Protein AF-A0A537CC00-F1 (afdb_monomer)

Radius of gyration: 24.57 Å; Cα contacts (8 Å, |Δi|>4): 698; chains: 1; bounding box: 59×44×68 Å

Secondary structure (DSSP, 8-state):
--HHHHHHHHHHHHHHSSSSSS---S---EEEEEETTEEEEEEEESS-HHHHHHHHHHHHHHHHHHTTEEEE-STT-EEEETTEEEEEEEEEETTTEEEEEE--TTS-TT--EEEEEEEEEETTEEEEEEEEE-HHHHHTTHHHHHHHIIIIIS--SHHHHHHHHS-GGGHHHHHHHHHHHT--TT-EEEEES-TTSHHHHHHGGGT-EEEEEES-HHHHHHHHHHTHHHHHTTSEEEEE--TTS-SS-TT-EEEEEEES-GGG-S-HHHHHHHHHHHEEEEEEEEEEEE-GGGBTSSSB-TTTGGGS----HHHHHHHHHHTT-EEEEEE----HHHHHHTT--HHHHGGGSSS-EEEEEEE--

Mean predicted aligned error: 14.84 Å

pLDDT: mean 79.82, std 20.85, range [25.77, 98.88]

Sequence (365 aa):
MLFGEMVSKLLEARTAVTCASLNCSNGQRTSTRMRAMQFRVSVDIALEPSVAFDEFVAEMSQALTRVGMRLEPGKDGRILEGKVEVGRVLSWLPGKEVLFEWRQANWKPDEVTKMGLRFEPVPDGTRVTIEHDQWGSLLGDRFGDWLTDRHARRPSGAQARAGYRDPVYHRPNFKVILRELSLTPSDFLLEVGCGGGALLQEALRSGCRAAAVDHSPEMVKLAQEVNHDAIKQRRLEVREAEADQLPFPNGKFTCAALTNVFGFLPDPHAVLVEIRRVLAKDGRLVFFTVSPEMRGTIAAPEPMASRIHFYKDEELMKLAREAGFVDVRVERPNLEPFAREAGVPEEHIQAFSGRDGQLTIALKT

Nearest PDB structures (foldseek):
  6uvq-assembly1_A  TM=7.609E-01  e=1.292E-15  Actinomadura melliaura
  4pne-assembly3_B  TM=7.398E-01  e=7.438E-15  Saccharopolyspora spinosa
  3bus-assembly2_B  TM=7.401E-01  e=2.549E-14  Lentzea aerocolonigenes
  2o57-assembly2_D  TM=6.487E-01  e=1.132E-13  Galdieria sulphuraria
  2o57-assembly2_C  TM=6.281E-01  e=1.514E-12  Galdieria sulphuraria

Structure (mmCIF, N/CA/C/O backbone):
data_AF-A0A537CC00-F1
#
_entry.id   AF-A0A537CC00-F1
#
loop_
_atom_site.group_PDB
_atom_site.id
_atom_site.type_symbol
_atom_site.label_atom_id
_atom_site.label_alt_id
_atom_site.label_comp_id
_atom_site.label_asym_id
_atom_site.label_entity_id
_atom_site.label_seq_id
_atom_site.pdbx_PDB_ins_code
_atom_site.Cartn_x
_atom_site.Cartn_y
_atom_site.Cartn_z
_atom_site.occupancy
_atom_site.B_iso_or_equiv
_atom_site.auth_seq_id
_atom_site.auth_comp_id
_atom_site.auth_asym_id
_atom_site.auth_atom_id
_atom_site.pdbx_PDB_model_num
ATOM 1 N N . MET A 1 1 ? 9.319 -15.511 -16.165 1.00 31.55 1 MET A N 1
ATOM 2 C CA . MET A 1 1 ? 10.224 -14.999 -15.108 1.00 31.55 1 MET A CA 1
ATOM 3 C C . MET A 1 1 ? 11.190 -13.914 -15.613 1.00 31.55 1 MET A C 1
ATOM 5 O O . MET A 1 1 ? 11.799 -13.259 -14.790 1.00 31.55 1 MET A O 1
ATOM 9 N N . LEU A 1 2 ? 11.288 -13.663 -16.930 1.00 37.59 2 LEU A N 1
ATOM 10 C CA . LEU A 1 2 ? 12.465 -13.008 -17.529 1.00 37.59 2 LEU A CA 1
ATOM 11 C C . LEU A 1 2 ? 12.188 -11.648 -18.193 1.00 37.59 2 LEU A C 1
ATOM 13 O O . LEU A 1 2 ? 13.098 -10.853 -18.381 1.00 37.59 2 LEU A O 1
ATOM 17 N N . PHE A 1 3 ? 10.927 -11.333 -18.499 1.00 37.09 3 PHE A N 1
ATOM 18 C CA . PHE A 1 3 ? 10.571 -10.071 -19.155 1.00 37.09 3 PHE A CA 1
ATOM 19 C C . PHE A 1 3 ? 10.596 -8.869 -18.192 1.00 37.09 3 PHE A C 1
ATOM 21 O O . PHE A 1 3 ? 11.077 -7.796 -18.543 1.00 37.09 3 PHE A O 1
ATOM 28 N N . GLY A 1 4 ? 10.168 -9.075 -16.942 1.00 33.59 4 GLY A N 1
ATOM 29 C CA . GLY A 1 4 ? 10.330 -8.083 -15.875 1.00 33.59 4 GLY A CA 1
ATOM 30 C C . GLY A 1 4 ? 11.801 -7.817 -15.556 1.00 33.59 4 GLY A C 1
ATOM 31 O O . GLY A 1 4 ? 12.164 -6.670 -15.364 1.00 33.59 4 GLY A O 1
ATOM 32 N N . GLU A 1 5 ? 12.662 -8.840 -15.601 1.00 36.00 5 GLU A N 1
ATOM 33 C CA . GLU A 1 5 ? 14.112 -8.661 -15.464 1.00 36.00 5 GLU A CA 1
ATOM 34 C C . GLU A 1 5 ? 14.743 -7.979 -16.676 1.00 36.00 5 GLU A C 1
ATOM 36 O O . GLU A 1 5 ? 15.699 -7.248 -16.492 1.00 36.00 5 GLU A O 1
ATOM 41 N N . MET A 1 6 ? 14.247 -8.175 -17.901 1.00 37.91 6 MET A N 1
ATOM 42 C CA . MET A 1 6 ? 14.782 -7.497 -19.088 1.00 37.91 6 MET A CA 1
ATOM 43 C C . MET A 1 6 ? 14.386 -6.017 -19.123 1.00 37.91 6 MET A C 1
ATOM 45 O O . MET A 1 6 ? 15.230 -5.172 -19.393 1.00 37.91 6 MET A O 1
ATOM 49 N N . VAL A 1 7 ? 13.134 -5.687 -18.784 1.00 38.91 7 VAL A N 1
ATOM 50 C CA . VAL A 1 7 ? 12.670 -4.297 -18.642 1.00 38.91 7 VAL A CA 1
ATOM 51 C C . VAL A 1 7 ? 13.292 -3.637 -17.407 1.00 38.91 7 VAL A C 1
ATOM 53 O O . VAL A 1 7 ? 13.732 -2.499 -17.507 1.00 38.91 7 VAL A O 1
ATOM 56 N N . SER A 1 8 ? 13.431 -4.352 -16.281 1.00 34.47 8 SER A N 1
ATOM 57 C CA . SER A 1 8 ? 14.187 -3.887 -15.104 1.00 34.47 8 SER A CA 1
ATOM 58 C C . SER A 1 8 ? 15.663 -3.704 -15.435 1.00 34.47 8 SER A C 1
ATOM 60 O O . SER A 1 8 ? 16.210 -2.690 -15.055 1.00 34.47 8 SER A O 1
ATOM 62 N N . LYS A 1 9 ? 16.297 -4.587 -16.220 1.00 37.03 9 LYS A N 1
ATOM 63 C CA . LYS A 1 9 ? 17.694 -4.440 -16.670 1.00 37.03 9 LYS A CA 1
ATOM 64 C C . LYS A 1 9 ? 17.883 -3.340 -17.710 1.00 37.03 9 LYS A C 1
ATOM 66 O O . LYS A 1 9 ? 18.920 -2.700 -17.696 1.00 37.03 9 LYS A O 1
ATOM 71 N N . LEU A 1 10 ? 16.905 -3.070 -18.575 1.00 37.56 10 LEU A N 1
ATOM 72 C CA . LEU A 1 10 ? 16.904 -1.913 -19.486 1.00 37.56 10 LEU A CA 1
ATOM 73 C C . LEU A 1 10 ? 16.660 -0.597 -18.727 1.00 37.56 10 LEU A C 1
ATOM 75 O O . LEU A 1 10 ? 17.200 0.443 -19.094 1.00 37.56 10 LEU A O 1
ATOM 79 N N . LEU A 1 11 ? 15.890 -0.644 -17.637 1.00 34.34 11 LEU A N 1
ATOM 80 C CA . LEU A 1 11 ? 15.717 0.465 -16.698 1.00 34.34 11 LEU A CA 1
ATOM 81 C C . LEU A 1 11 ? 16.902 0.605 -15.722 1.00 34.34 11 LEU A C 1
ATOM 83 O O . LEU A 1 11 ? 17.183 1.717 -15.300 1.00 34.34 11 LEU A O 1
ATOM 87 N N . GLU A 1 12 ? 17.630 -0.467 -15.401 1.00 32.06 12 GLU A N 1
ATOM 88 C CA . GLU A 1 12 ? 18.896 -0.492 -14.644 1.00 32.06 12 GLU A CA 1
ATOM 89 C C . GLU A 1 12 ? 20.097 -0.187 -15.546 1.00 32.06 12 GLU A C 1
ATOM 91 O O . GLU A 1 12 ? 21.121 0.272 -15.055 1.00 32.06 12 GLU A O 1
ATOM 96 N N . ALA A 1 13 ? 19.984 -0.343 -16.869 1.00 32.84 13 ALA A N 1
ATOM 97 C CA . ALA A 1 13 ? 20.937 0.187 -17.846 1.00 32.84 13 ALA A CA 1
ATOM 98 C C . ALA A 1 13 ? 20.962 1.726 -17.823 1.00 32.84 13 ALA A C 1
ATOM 100 O O . ALA A 1 13 ? 21.943 2.331 -18.247 1.00 32.84 13 ALA A O 1
ATOM 101 N N . ARG A 1 14 ? 19.948 2.360 -17.210 1.00 35.72 14 ARG A N 1
ATOM 102 C CA . ARG A 1 14 ? 19.983 3.762 -16.759 1.00 35.72 14 ARG A CA 1
ATOM 103 C C . ARG A 1 14 ? 21.078 4.026 -15.709 1.00 35.72 14 ARG A C 1
ATOM 105 O O . ARG A 1 14 ? 21.448 5.178 -15.522 1.00 35.72 14 ARG A O 1
ATOM 112 N N . THR A 1 15 ? 21.584 2.982 -15.052 1.00 28.14 15 THR A N 1
ATOM 113 C CA . THR A 1 15 ? 22.577 3.032 -13.966 1.00 28.14 15 THR A CA 1
ATOM 114 C C . THR A 1 15 ? 23.854 2.233 -14.276 1.00 28.14 15 THR A C 1
ATOM 116 O O . THR A 1 15 ? 24.912 2.581 -13.763 1.00 28.14 15 THR A O 1
ATOM 119 N N . ALA A 1 16 ? 23.802 1.195 -15.122 1.00 26.48 16 ALA A N 1
ATOM 120 C CA . ALA A 1 16 ? 24.942 0.307 -15.407 1.00 26.48 16 ALA A CA 1
ATOM 121 C C . ALA A 1 16 ? 25.715 0.620 -16.705 1.00 26.48 16 ALA A C 1
ATOM 123 O O . ALA A 1 16 ? 26.854 0.183 -16.845 1.00 26.48 16 ALA A O 1
ATOM 124 N N . VAL A 1 17 ? 25.156 1.407 -17.635 1.00 29.78 17 VAL A N 1
ATOM 125 C CA . VAL A 1 17 ? 25.943 1.948 -18.770 1.00 29.78 17 VAL A CA 1
ATOM 126 C C . VAL A 1 17 ? 26.785 3.160 -18.331 1.00 29.78 17 VAL A C 1
ATOM 128 O O . VAL A 1 17 ? 27.736 3.562 -18.997 1.00 29.78 17 VAL A O 1
ATOM 131 N N . THR A 1 18 ? 26.541 3.677 -17.128 1.00 33.16 18 THR A N 1
ATOM 132 C CA . THR A 1 18 ? 27.510 4.466 -16.366 1.00 33.16 18 THR A CA 1
ATOM 133 C C . THR A 1 18 ? 28.519 3.536 -15.679 1.00 33.16 18 THR A C 1
ATOM 135 O O . THR A 1 18 ? 28.229 2.956 -14.639 1.00 33.16 18 THR A O 1
ATOM 138 N N . CYS A 1 19 ? 29.726 3.448 -16.248 1.00 25.77 19 CYS A N 1
ATOM 139 C CA . CYS A 1 19 ? 30.953 2.907 -15.637 1.00 25.77 19 CYS A CA 1
ATOM 140 C C . CYS A 1 19 ? 31.009 1.391 -15.339 1.00 25.77 19 CYS A C 1
ATOM 142 O O . CYS A 1 19 ? 30.913 0.993 -14.183 1.00 25.77 19 CYS A O 1
ATOM 144 N N . ALA A 1 20 ? 31.345 0.548 -16.326 1.00 27.67 20 ALA A N 1
ATOM 145 C CA . ALA A 1 20 ? 32.064 -0.706 -16.016 1.00 27.67 20 ALA A CA 1
ATOM 146 C C . ALA A 1 20 ? 32.937 -1.297 -17.142 1.00 27.67 20 ALA A C 1
ATOM 148 O O . ALA A 1 20 ? 33.803 -2.111 -16.834 1.00 27.67 20 ALA A O 1
ATOM 149 N N . SER A 1 21 ? 32.787 -0.907 -18.416 1.00 30.20 21 SER A N 1
ATOM 150 C CA . SER A 1 21 ? 33.566 -1.555 -19.497 1.00 30.20 21 SER A CA 1
ATOM 151 C C . SER A 1 21 ? 34.088 -0.658 -20.627 1.00 30.20 21 SER A C 1
ATOM 153 O O . SER A 1 21 ? 34.847 -1.153 -21.453 1.00 30.20 21 SER A O 1
ATOM 155 N N . LEU A 1 22 ? 33.762 0.643 -20.676 1.00 33.47 22 LEU A N 1
ATOM 156 C CA . LEU A 1 22 ? 34.004 1.459 -21.884 1.00 33.47 22 LEU A CA 1
ATOM 157 C C . LEU A 1 22 ? 34.909 2.698 -21.730 1.00 33.47 22 LEU A C 1
ATOM 159 O O . LEU A 1 22 ? 34.964 3.493 -22.661 1.00 33.47 22 LEU A O 1
ATOM 163 N N . ASN A 1 23 ? 35.635 2.887 -20.615 1.00 32.97 23 ASN A N 1
ATOM 164 C CA . ASN A 1 23 ? 36.601 4.001 -20.454 1.00 32.97 23 ASN A CA 1
ATOM 165 C C . ASN A 1 23 ? 36.078 5.365 -20.992 1.00 32.97 23 ASN A C 1
ATOM 167 O O . ASN A 1 23 ? 36.757 6.057 -21.748 1.00 32.97 23 ASN A O 1
ATOM 171 N N . CYS A 1 24 ? 34.835 5.736 -20.663 1.00 33.47 24 CYS A N 1
ATOM 172 C CA . CYS A 1 24 ? 34.173 6.885 -21.286 1.00 33.47 24 CYS A CA 1
ATOM 173 C C . CYS A 1 24 ? 34.516 8.218 -20.602 1.00 33.47 24 CYS A C 1
ATOM 175 O O . CYS A 1 24 ? 34.407 8.360 -19.384 1.00 33.47 24 CYS A O 1
ATOM 177 N N . SER A 1 25 ? 34.877 9.212 -21.414 1.00 29.31 25 SER A N 1
ATOM 178 C CA . SER A 1 25 ? 35.033 10.623 -21.056 1.00 29.31 25 SER A CA 1
ATOM 179 C C . SER A 1 25 ? 33.685 11.369 -21.012 1.00 29.31 25 SER A C 1
ATOM 181 O O . SER A 1 25 ? 32.692 10.956 -21.611 1.00 29.31 25 SER A O 1
ATOM 183 N N . ASN A 1 26 ? 33.657 12.486 -20.274 1.00 32.62 26 ASN A N 1
ATOM 184 C CA . ASN A 1 26 ? 32.507 13.378 -20.066 1.00 32.62 26 ASN A CA 1
ATOM 185 C C . ASN A 1 26 ? 31.884 13.878 -21.390 1.00 32.62 26 ASN A C 1
ATOM 187 O O . ASN A 1 26 ? 32.505 14.693 -22.070 1.00 32.62 26 ASN A O 1
ATOM 191 N N . GLY A 1 27 ? 30.643 13.478 -21.719 1.00 34.31 27 GLY A N 1
ATOM 192 C CA . GLY A 1 27 ? 29.934 14.065 -22.873 1.00 34.31 27 GLY A CA 1
ATOM 193 C C . GLY A 1 27 ? 28.551 13.535 -23.298 1.00 34.31 27 GLY A C 1
ATOM 194 O O . GLY A 1 27 ? 27.955 14.134 -24.189 1.00 34.31 27 GLY A O 1
ATOM 195 N N . GLN A 1 28 ? 27.990 12.464 -22.720 1.00 40.72 28 GLN A N 1
ATOM 196 C CA . GLN A 1 28 ? 26.755 11.856 -23.260 1.00 40.72 28 GLN A CA 1
ATOM 197 C C . GLN A 1 28 ? 25.457 12.595 -22.871 1.00 40.72 28 GLN A C 1
ATOM 199 O O . GLN A 1 28 ? 25.280 13.017 -21.727 1.00 40.72 28 GLN A O 1
ATOM 204 N N . ARG A 1 29 ? 24.512 12.706 -23.822 1.00 37.72 29 ARG A N 1
ATOM 205 C CA . ARG A 1 29 ? 23.140 13.217 -23.623 1.00 37.72 29 ARG A CA 1
ATOM 206 C C . ARG A 1 29 ? 22.126 12.081 -23.793 1.00 37.72 29 ARG A C 1
ATOM 208 O O . ARG A 1 29 ? 22.132 11.391 -24.806 1.00 37.72 29 ARG A O 1
ATOM 215 N N . THR A 1 30 ? 21.225 11.917 -22.829 1.00 32.41 30 THR A N 1
ATOM 216 C CA . THR A 1 30 ? 20.135 10.925 -22.856 1.00 32.41 30 THR A CA 1
ATOM 217 C C . THR A 1 30 ? 18.773 11.612 -22.930 1.00 32.41 30 THR A C 1
ATOM 219 O O . THR A 1 30 ? 18.574 12.692 -22.371 1.00 32.41 30 THR A O 1
ATOM 222 N N . SER A 1 31 ? 17.810 11.002 -23.632 1.00 31.17 31 SER A N 1
ATOM 223 C CA . SER A 1 31 ? 16.426 11.492 -23.667 1.00 31.17 31 SER A CA 1
ATOM 224 C C . SER A 1 31 ? 15.421 10.340 -23.682 1.00 31.17 31 SER A C 1
ATOM 226 O O . SER A 1 31 ? 15.612 9.346 -24.383 1.00 31.17 31 SER A O 1
ATOM 228 N N . THR A 1 32 ? 14.336 10.492 -22.920 1.00 30.61 32 THR A N 1
ATOM 229 C CA . THR A 1 32 ? 13.295 9.469 -22.757 1.00 30.61 32 THR A CA 1
ATOM 230 C C . THR A 1 32 ? 11.923 10.090 -22.992 1.00 30.61 32 THR A C 1
ATOM 232 O O . THR A 1 32 ? 11.616 11.152 -22.448 1.00 30.61 32 THR A O 1
ATOM 235 N N . ARG A 1 33 ? 11.076 9.432 -23.792 1.00 29.19 33 ARG A N 1
ATOM 236 C CA . ARG A 1 33 ? 9.665 9.808 -23.988 1.00 29.19 33 ARG A CA 1
ATOM 237 C C . ARG A 1 33 ? 8.784 8.568 -23.874 1.00 29.19 33 ARG A C 1
ATOM 239 O O . ARG A 1 33 ? 9.048 7.560 -24.521 1.00 29.19 33 ARG A O 1
ATOM 246 N N . MET A 1 34 ? 7.717 8.671 -23.087 1.00 30.80 34 MET A N 1
ATOM 247 C CA . MET A 1 34 ? 6.771 7.583 -22.840 1.00 30.80 34 MET A CA 1
ATOM 248 C C . MET A 1 34 ? 5.374 8.006 -23.312 1.00 30.80 34 MET A C 1
ATOM 250 O O . MET A 1 34 ? 4.890 9.074 -22.939 1.00 30.80 34 MET A O 1
ATOM 254 N N . ARG A 1 35 ? 4.736 7.194 -24.162 1.00 38.00 35 ARG A N 1
ATOM 255 C CA . ARG A 1 35 ? 3.304 7.293 -24.504 1.00 38.00 35 ARG A CA 1
ATOM 256 C C . ARG A 1 35 ? 2.645 5.966 -24.143 1.00 38.00 35 ARG A C 1
ATOM 258 O O . ARG A 1 35 ? 3.308 4.940 -24.175 1.00 38.00 35 ARG A O 1
ATOM 265 N N . ALA A 1 36 ? 1.354 5.988 -23.820 1.00 43.59 36 ALA A N 1
ATOM 266 C CA . ALA A 1 36 ? 0.614 4.924 -23.125 1.00 43.59 36 ALA A CA 1
ATOM 267 C C . ALA A 1 36 ? 0.736 3.474 -23.666 1.00 43.59 36 ALA A C 1
ATOM 269 O O . ALA A 1 36 ? 0.297 2.556 -22.987 1.00 43.59 36 ALA A O 1
ATOM 270 N N . MET A 1 37 ? 1.318 3.237 -24.848 1.00 54.19 37 MET A N 1
ATOM 271 C CA . MET A 1 37 ? 1.494 1.900 -25.442 1.00 54.19 37 MET A CA 1
ATOM 272 C C . MET A 1 37 ? 2.830 1.715 -26.195 1.00 54.19 37 MET A C 1
ATOM 274 O O . MET A 1 37 ? 2.975 0.769 -26.968 1.00 54.19 37 MET A O 1
ATOM 278 N N . GLN A 1 38 ? 3.796 2.620 -26.000 1.00 56.81 38 GLN A N 1
ATOM 279 C CA . GLN A 1 38 ? 5.113 2.573 -26.643 1.00 56.81 38 GLN A CA 1
ATOM 280 C C . GLN A 1 38 ? 6.161 3.217 -25.732 1.00 56.81 38 GLN A C 1
ATOM 282 O O . GLN A 1 38 ? 5.968 4.344 -25.258 1.00 56.81 38 GLN A O 1
ATOM 287 N N . PHE A 1 39 ? 7.293 2.542 -25.533 1.00 65.44 39 PHE A N 1
ATOM 288 C CA . PHE A 1 39 ? 8.461 3.171 -24.920 1.00 65.44 39 PHE A CA 1
ATOM 289 C C . PHE A 1 39 ? 9.562 3.377 -25.956 1.00 65.44 39 PHE A C 1
ATOM 291 O O . PHE A 1 39 ? 9.784 2.539 -26.832 1.00 65.44 39 PHE A O 1
ATOM 298 N N . ARG A 1 40 ? 10.230 4.527 -25.849 1.00 66.06 40 ARG A N 1
ATOM 299 C CA . ARG A 1 40 ? 11.400 4.883 -26.644 1.00 66.06 40 ARG A CA 1
ATOM 300 C C . ARG A 1 40 ? 12.479 5.433 -25.724 1.00 66.06 40 ARG A C 1
ATOM 302 O O . ARG A 1 40 ? 12.236 6.393 -24.987 1.00 66.06 40 ARG A O 1
ATOM 309 N N . VAL A 1 41 ? 13.664 4.844 -25.804 1.00 66.31 41 VAL A N 1
ATOM 310 C CA . VAL A 1 41 ? 14.867 5.299 -25.101 1.00 66.31 41 VAL A CA 1
ATOM 311 C C . VAL A 1 41 ? 15.946 5.556 -26.138 1.00 66.31 41 VAL A C 1
ATOM 313 O O . VAL A 1 41 ? 16.191 4.693 -26.975 1.00 66.31 41 VAL A O 1
ATOM 316 N N . SER A 1 42 ? 16.585 6.725 -26.079 1.00 72.81 42 SER A N 1
ATOM 317 C CA . SER A 1 42 ? 17.705 7.065 -26.958 1.00 72.81 42 SER A CA 1
ATOM 318 C C . SER A 1 42 ? 18.937 7.445 -26.140 1.00 72.81 42 SER A C 1
ATOM 320 O O . SER A 1 42 ? 18.838 8.226 -25.186 1.00 72.81 42 SER A O 1
ATOM 322 N N . VAL A 1 43 ? 20.091 6.922 -26.546 1.00 77.06 43 VAL A N 1
ATOM 323 C CA . VAL A 1 43 ? 21.406 7.216 -25.967 1.00 77.06 43 VAL A CA 1
ATOM 324 C C . VAL A 1 43 ? 22.402 7.534 -27.076 1.00 77.06 43 VAL A C 1
ATOM 326 O O . VAL A 1 43 ? 22.444 6.837 -28.086 1.00 77.06 43 VAL A O 1
ATOM 329 N N . ASP A 1 44 ? 23.201 8.579 -26.883 1.00 79.88 44 ASP A N 1
ATOM 330 C CA . ASP A 1 44 ? 24.302 8.917 -27.785 1.00 79.88 44 ASP A CA 1
ATOM 331 C C . ASP A 1 44 ? 25.590 8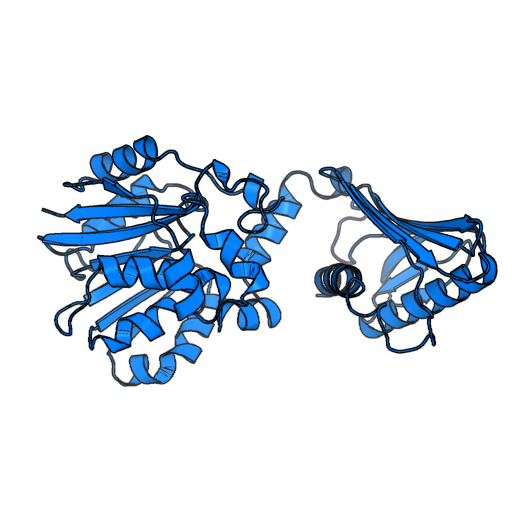.278 -27.251 1.00 79.88 44 ASP A C 1
ATOM 333 O O . ASP A 1 44 ? 25.965 8.504 -26.100 1.00 79.88 44 ASP A O 1
ATOM 337 N N . ILE A 1 45 ? 26.261 7.478 -28.078 1.00 77.69 45 ILE A N 1
ATOM 338 C CA . ILE A 1 45 ? 27.512 6.787 -27.748 1.00 77.69 45 ILE A CA 1
ATOM 339 C C . ILE A 1 45 ? 28.616 7.171 -28.730 1.00 77.69 45 ILE A C 1
ATOM 341 O O . ILE A 1 45 ? 28.366 7.341 -29.919 1.00 77.69 45 ILE A O 1
ATOM 345 N N . ALA A 1 46 ? 29.851 7.269 -28.240 1.00 87.31 46 ALA A N 1
ATOM 346 C CA . ALA A 1 46 ? 31.022 7.664 -29.026 1.00 87.31 46 ALA A CA 1
ATOM 347 C C . ALA A 1 46 ? 31.608 6.488 -29.832 1.00 87.31 46 ALA A C 1
ATOM 349 O O . ALA A 1 46 ? 32.798 6.194 -29.755 1.00 87.31 46 ALA A O 1
ATOM 350 N N . LEU A 1 47 ? 30.749 5.770 -30.556 1.00 84.56 47 LEU A N 1
ATOM 351 C CA . LEU A 1 47 ? 31.110 4.667 -31.444 1.00 84.56 47 LEU A CA 1
ATOM 352 C C . LEU A 1 47 ? 30.519 4.917 -32.829 1.00 84.56 47 LEU A C 1
ATOM 354 O O . LEU A 1 47 ? 29.431 5.483 -32.949 1.00 84.56 47 LEU A O 1
ATOM 358 N N . GLU A 1 48 ? 31.214 4.453 -33.865 1.00 90.94 48 GLU A N 1
ATOM 359 C CA . GLU A 1 48 ? 30.676 4.411 -35.226 1.00 90.94 48 GLU A CA 1
ATOM 360 C C . GLU A 1 48 ? 29.474 3.453 -35.307 1.00 90.94 48 GLU A C 1
ATOM 362 O O . GLU A 1 48 ? 29.478 2.430 -34.611 1.00 90.94 48 GLU A O 1
ATOM 367 N N . PRO A 1 49 ? 28.467 3.708 -36.168 1.00 90.50 49 PRO A N 1
ATOM 368 C CA . PRO A 1 49 ? 27.213 2.950 -36.157 1.00 90.50 49 PRO A CA 1
ATOM 369 C C . PRO A 1 49 ? 27.374 1.435 -36.308 1.00 90.50 49 PRO A C 1
ATOM 371 O O . PRO A 1 49 ? 26.659 0.677 -35.657 1.00 90.50 49 PRO A O 1
ATOM 374 N N . SER A 1 50 ? 28.324 0.973 -37.126 1.00 90.62 50 SER A N 1
ATOM 375 C CA . SER A 1 50 ? 28.609 -0.460 -37.281 1.00 90.62 50 SER A CA 1
ATOM 376 C C . SER A 1 50 ? 29.189 -1.085 -36.011 1.00 90.62 50 SER A C 1
ATOM 378 O O . SER A 1 50 ? 28.769 -2.168 -35.625 1.00 90.62 50 SER A O 1
ATOM 380 N N . VAL A 1 51 ? 30.099 -0.384 -35.331 1.00 86.25 51 VAL A N 1
ATOM 381 C CA . VAL A 1 51 ? 30.719 -0.855 -34.083 1.00 86.25 51 VAL A CA 1
ATOM 382 C C . VAL A 1 51 ? 29.693 -0.855 -32.952 1.00 86.25 51 VAL A C 1
ATOM 384 O O . VAL A 1 51 ? 29.560 -1.838 -32.232 1.00 86.25 51 VAL A O 1
ATOM 387 N N . ALA A 1 52 ? 28.906 0.218 -32.846 1.00 80.50 52 ALA A N 1
ATOM 388 C CA . ALA A 1 52 ? 27.777 0.313 -31.927 1.00 80.50 52 ALA A CA 1
ATOM 389 C C . ALA A 1 52 ? 26.789 -0.850 -32.100 1.00 80.50 52 ALA A C 1
ATOM 391 O O . ALA A 1 52 ? 26.315 -1.416 -31.117 1.00 80.50 52 ALA A O 1
ATOM 392 N N . PHE A 1 53 ? 26.483 -1.204 -33.349 1.00 88.94 53 PHE A N 1
ATOM 393 C CA . PHE A 1 53 ? 25.597 -2.313 -33.680 1.00 88.94 53 PHE A CA 1
ATOM 394 C C . PHE A 1 53 ? 26.145 -3.656 -33.197 1.00 88.94 53 PHE A C 1
ATOM 396 O O . PHE A 1 53 ? 25.416 -4.399 -32.538 1.00 88.94 53 PHE A O 1
ATOM 403 N N . ASP A 1 54 ? 27.408 -3.958 -33.497 1.00 85.94 54 ASP A N 1
ATOM 404 C CA . ASP A 1 54 ? 28.018 -5.241 -33.141 1.00 85.94 54 ASP A CA 1
ATOM 405 C C . ASP A 1 54 ? 28.078 -5.429 -31.615 1.00 85.94 54 ASP A C 1
ATOM 407 O O . ASP A 1 54 ? 27.695 -6.488 -31.109 1.00 85.94 54 ASP A O 1
ATOM 411 N N . GLU A 1 55 ? 28.455 -4.381 -30.877 1.00 80.62 55 GLU A N 1
ATOM 412 C CA . GLU A 1 55 ? 28.481 -4.381 -29.407 1.00 80.62 55 GLU A CA 1
ATOM 413 C C . GLU A 1 55 ? 27.082 -4.603 -28.810 1.00 80.62 55 GLU A C 1
ATOM 415 O O . GLU A 1 55 ? 26.887 -5.488 -27.972 1.00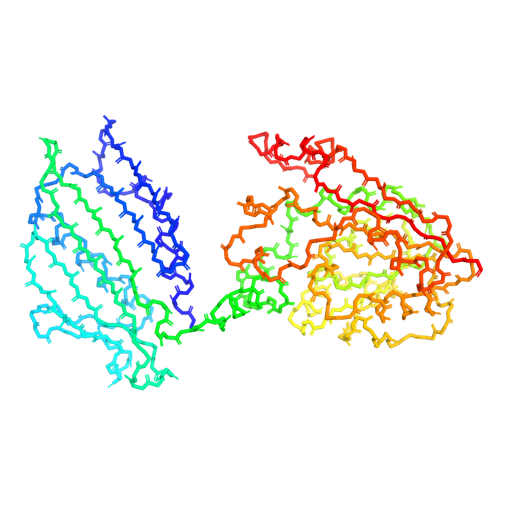 80.62 55 GLU A O 1
ATOM 420 N N . PHE A 1 56 ? 26.069 -3.872 -29.291 1.00 79.44 56 PHE A N 1
ATOM 421 C CA . PHE A 1 56 ? 24.693 -4.030 -28.805 1.00 79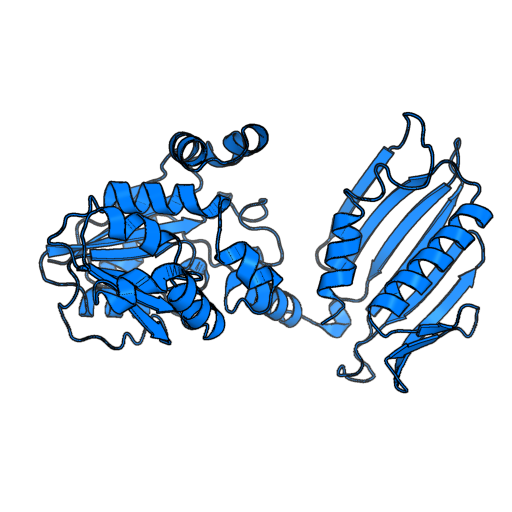.44 56 PHE A CA 1
ATOM 422 C C . PHE A 1 56 ? 24.121 -5.420 -29.101 1.00 79.44 56 PHE A C 1
ATOM 424 O O . PHE A 1 56 ? 23.435 -6.006 -28.260 1.00 79.44 56 PHE A O 1
ATOM 431 N N . VAL A 1 57 ? 24.388 -5.975 -30.287 1.00 82.38 57 VAL A N 1
ATOM 432 C CA . VAL A 1 57 ? 23.940 -7.327 -30.649 1.00 82.38 57 VAL A CA 1
ATOM 433 C C . VAL A 1 57 ? 24.621 -8.382 -29.775 1.00 82.38 57 VAL A C 1
ATOM 435 O O . VAL A 1 57 ? 23.963 -9.337 -29.340 1.00 82.38 57 VAL A O 1
ATOM 438 N N . ALA A 1 58 ? 25.913 -8.218 -29.483 1.00 78.88 58 ALA A N 1
ATOM 439 C CA . ALA A 1 58 ? 26.648 -9.112 -28.596 1.00 78.88 58 ALA A CA 1
ATOM 440 C C . ALA A 1 58 ? 26.089 -9.070 -27.165 1.00 78.88 58 ALA A C 1
ATOM 442 O O . ALA A 1 58 ? 25.792 -10.122 -26.588 1.00 78.88 58 ALA A O 1
ATOM 443 N N . GLU A 1 59 ? 25.865 -7.875 -26.614 1.00 75.44 59 GLU A N 1
ATOM 444 C CA . GLU A 1 59 ? 25.297 -7.701 -25.276 1.00 75.44 59 GLU A CA 1
ATOM 445 C C . GLU A 1 59 ? 23.876 -8.271 -25.183 1.00 75.44 59 GLU A C 1
ATOM 447 O O . GLU A 1 59 ? 23.563 -9.026 -24.256 1.00 75.44 59 GLU A O 1
ATOM 452 N N . MET A 1 60 ? 23.027 -7.992 -26.175 1.00 76.06 60 MET A N 1
ATOM 453 C CA . MET A 1 60 ? 21.675 -8.547 -26.257 1.00 76.06 60 MET A CA 1
ATOM 454 C C . MET A 1 60 ? 21.702 -10.082 -26.279 1.00 76.06 60 MET A C 1
ATOM 456 O O . MET A 1 60 ? 20.944 -10.727 -25.552 1.00 76.06 60 MET A O 1
ATOM 460 N N . SER A 1 61 ? 22.610 -10.684 -27.054 1.00 77.69 61 SER A N 1
ATOM 461 C CA . SER A 1 61 ? 22.775 -12.144 -27.124 1.00 77.69 61 SER A CA 1
ATOM 462 C C . SER A 1 61 ? 23.165 -12.745 -25.770 1.00 77.69 61 SER A C 1
ATOM 464 O O . SER A 1 61 ? 22.618 -13.771 -25.348 1.00 77.69 61 SER A O 1
ATOM 466 N N . GLN A 1 62 ? 24.076 -12.092 -25.046 1.00 68.44 62 GLN A N 1
ATOM 467 C CA . GLN A 1 62 ? 24.483 -12.510 -23.704 1.00 68.44 62 GLN A CA 1
ATOM 468 C C . GLN A 1 62 ? 23.359 -12.328 -22.677 1.00 68.44 62 GLN A C 1
ATOM 470 O O . GLN A 1 62 ? 23.141 -13.197 -21.828 1.00 68.44 62 GLN A O 1
ATOM 475 N N . ALA A 1 63 ? 22.618 -11.220 -22.748 1.00 61.34 63 ALA A N 1
ATOM 476 C CA . ALA A 1 63 ? 21.471 -10.961 -21.886 1.00 61.34 63 ALA A CA 1
ATOM 477 C C . ALA A 1 63 ? 20.386 -12.031 -22.060 1.00 61.34 63 ALA A C 1
ATOM 479 O O . ALA A 1 63 ? 19.920 -12.571 -21.057 1.00 61.34 63 ALA A O 1
ATOM 480 N N . LEU A 1 64 ? 20.066 -12.399 -23.306 1.00 68.44 64 LEU A N 1
ATOM 481 C CA . LEU A 1 64 ? 19.130 -13.479 -23.627 1.00 68.44 64 LEU A CA 1
ATOM 482 C C . LEU A 1 64 ? 19.622 -14.836 -23.099 1.00 68.44 64 LEU A C 1
ATOM 484 O O . LEU A 1 64 ? 18.861 -15.579 -22.481 1.00 68.44 64 LEU A O 1
ATOM 488 N N . THR A 1 65 ? 20.916 -15.126 -23.234 1.00 71.62 65 THR A N 1
ATOM 489 C CA . THR A 1 65 ? 21.497 -16.388 -22.746 1.00 71.62 65 THR A CA 1
ATOM 490 C C . THR A 1 65 ? 21.371 -16.533 -21.228 1.00 71.62 65 THR A C 1
ATOM 492 O O . THR A 1 65 ? 21.006 -17.602 -20.738 1.00 71.62 65 THR A O 1
ATOM 495 N N . ARG A 1 66 ? 21.596 -15.451 -20.463 1.00 62.28 66 ARG A N 1
ATOM 496 C CA . ARG A 1 66 ? 21.428 -15.441 -18.993 1.00 62.28 66 ARG A CA 1
ATOM 497 C C . ARG A 1 66 ? 20.007 -15.774 -18.551 1.00 62.28 66 ARG A C 1
ATOM 499 O O . ARG A 1 66 ? 19.812 -16.233 -17.431 1.00 62.28 66 ARG A O 1
ATOM 506 N N . VAL A 1 67 ? 19.038 -15.542 -19.428 1.00 56.72 67 VAL A N 1
ATOM 507 C CA . VAL A 1 67 ? 17.630 -15.827 -19.190 1.00 56.72 67 VAL A CA 1
ATOM 508 C C . VAL A 1 67 ? 17.171 -17.122 -19.874 1.00 56.72 67 VAL A C 1
ATOM 510 O O . VAL A 1 67 ? 15.985 -17.384 -19.971 1.00 56.72 67 VAL A O 1
ATOM 513 N N . GLY A 1 68 ? 18.083 -17.980 -20.338 1.00 71.38 68 GLY A N 1
ATOM 514 C CA . GLY A 1 68 ? 17.718 -19.260 -20.958 1.00 71.38 68 GLY A CA 1
ATOM 515 C C . GLY A 1 68 ? 17.117 -19.132 -22.362 1.00 71.38 68 GLY A C 1
ATOM 516 O O . GLY A 1 68 ? 16.477 -20.066 -22.849 1.00 71.38 68 GLY A O 1
ATOM 517 N N . MET A 1 69 ? 17.331 -17.993 -23.020 1.00 77.69 69 MET A N 1
ATOM 518 C CA . MET A 1 69 ? 16.921 -17.733 -24.396 1.00 77.69 69 MET A CA 1
ATOM 519 C C . MET A 1 69 ? 18.142 -17.670 -25.313 1.00 77.69 69 MET A C 1
ATOM 521 O O . MET A 1 69 ? 19.240 -17.314 -24.892 1.00 77.69 69 MET A O 1
ATOM 525 N N . ARG A 1 70 ? 17.962 -17.997 -26.591 1.00 86.00 70 ARG A N 1
ATOM 526 C CA . ARG A 1 70 ? 19.036 -17.971 -27.589 1.00 86.00 70 ARG A CA 1
ATOM 527 C C . ARG A 1 70 ? 18.623 -17.131 -28.784 1.00 86.00 70 ARG A C 1
ATOM 529 O O . ARG A 1 70 ? 17.641 -17.470 -29.437 1.00 86.00 70 ARG A O 1
ATOM 536 N N . LEU A 1 71 ? 19.391 -16.082 -29.074 1.00 85.56 71 LEU A N 1
ATOM 537 C CA . LEU A 1 71 ? 19.299 -15.339 -30.328 1.00 85.56 71 LEU A CA 1
ATOM 538 C C . LEU A 1 71 ? 20.133 -16.041 -31.403 1.00 85.56 71 LEU A C 1
ATOM 540 O O . LEU A 1 71 ? 21.315 -16.314 -31.212 1.00 85.56 71 LEU A O 1
ATOM 544 N N . GLU A 1 72 ? 19.511 -16.299 -32.541 1.00 93.12 72 GLU A N 1
ATOM 545 C CA . GLU A 1 72 ? 20.155 -16.637 -33.802 1.00 93.12 72 GLU A CA 1
ATOM 546 C C . GLU A 1 72 ? 20.198 -15.338 -34.623 1.00 93.12 72 GLU A C 1
ATOM 548 O O . GLU A 1 72 ? 19.148 -14.901 -35.093 1.00 93.12 72 GLU A O 1
ATOM 553 N N . PRO A 1 73 ? 21.351 -14.652 -34.724 1.00 88.25 73 PRO A N 1
ATOM 554 C CA . PRO A 1 73 ? 21.435 -13.348 -35.376 1.00 88.25 73 PRO A CA 1
ATOM 555 C C . PRO A 1 73 ? 21.352 -13.458 -36.904 1.00 88.25 73 PRO A C 1
ATOM 557 O O . PRO A 1 73 ? 21.713 -14.477 -37.494 1.00 88.25 73 PRO A O 1
ATOM 560 N N . GLY A 1 74 ? 20.934 -12.369 -37.553 1.00 89.94 74 GLY A N 1
ATOM 561 C CA . GLY A 1 74 ? 20.883 -12.249 -39.011 1.00 89.94 74 GLY A CA 1
ATOM 562 C C . GLY A 1 74 ? 19.477 -12.026 -39.563 1.00 89.94 74 GLY A C 1
ATOM 563 O O . GLY A 1 74 ? 18.498 -11.957 -38.825 1.00 89.94 74 GLY A O 1
ATOM 564 N N . LYS A 1 75 ? 19.382 -11.905 -40.892 1.00 87.75 75 LYS A N 1
ATOM 565 C CA . LYS A 1 75 ? 18.144 -11.552 -41.611 1.00 87.75 75 LYS A CA 1
ATOM 566 C C . LYS A 1 75 ? 16.997 -12.543 -41.387 1.00 87.75 75 LYS A C 1
ATOM 568 O O . LYS A 1 75 ? 15.856 -12.116 -41.279 1.00 87.75 75 LYS A O 1
ATOM 573 N N . ASP A 1 76 ? 17.320 -13.827 -41.265 1.00 90.00 76 ASP A N 1
ATOM 574 C CA . ASP A 1 76 ? 16.367 -14.907 -40.962 1.00 90.00 76 ASP A CA 1
ATOM 575 C C . ASP A 1 76 ? 16.472 -15.359 -39.495 1.00 90.00 76 ASP A C 1
ATOM 577 O O . ASP A 1 76 ? 16.164 -16.500 -39.137 1.00 90.00 76 ASP A O 1
ATOM 581 N N . GLY A 1 77 ? 16.980 -14.457 -38.655 1.00 90.31 77 GLY A N 1
ATOM 582 C CA . GLY A 1 77 ? 17.263 -14.702 -37.258 1.00 90.31 77 GLY A CA 1
ATOM 583 C C . GLY A 1 77 ? 16.012 -14.959 -36.428 1.00 90.31 77 GLY A C 1
ATOM 584 O O . GLY A 1 77 ? 14.901 -14.524 -36.746 1.00 90.31 77 GLY A O 1
ATOM 585 N N . ARG A 1 78 ? 16.196 -15.683 -35.328 1.00 92.81 78 ARG A N 1
ATOM 586 C CA . ARG A 1 78 ? 15.123 -16.111 -34.425 1.00 92.81 78 ARG A CA 1
ATOM 587 C C . ARG A 1 78 ? 15.577 -16.027 -32.983 1.00 92.81 78 ARG A C 1
ATOM 589 O O . ARG A 1 78 ? 16.766 -16.109 -32.697 1.00 92.81 78 ARG A O 1
ATOM 596 N N . ILE A 1 79 ? 14.628 -15.898 -32.066 1.00 83.94 79 ILE A N 1
ATOM 597 C CA . ILE A 1 79 ? 14.882 -16.046 -30.636 1.00 83.94 79 ILE A CA 1
ATOM 598 C C . ILE A 1 79 ? 14.128 -17.271 -30.141 1.00 83.94 79 ILE A C 1
ATOM 600 O O . ILE A 1 79 ? 12.936 -17.439 -30.410 1.00 83.94 79 ILE A O 1
ATOM 604 N N . LEU A 1 80 ? 14.843 -18.137 -29.433 1.00 82.19 80 LEU A N 1
ATOM 605 C CA . LEU A 1 80 ? 14.353 -19.430 -28.984 1.00 82.19 80 LEU A CA 1
ATOM 606 C C . LEU A 1 80 ? 14.390 -19.515 -27.458 1.00 82.19 80 LEU A C 1
ATOM 608 O O . LEU A 1 80 ? 15.401 -19.175 -26.849 1.00 82.19 80 LEU A O 1
ATOM 612 N N . GLU A 1 81 ? 13.323 -20.032 -26.856 1.00 76.44 81 GLU A N 1
ATOM 613 C CA . GLU A 1 81 ? 13.278 -20.471 -25.458 1.00 76.44 81 GLU A CA 1
ATOM 614 C C . GLU A 1 81 ? 13.157 -22.002 -25.471 1.00 76.44 81 GLU A C 1
ATOM 616 O O . GLU A 1 81 ? 12.131 -22.575 -25.854 1.00 76.44 81 GLU A O 1
ATOM 621 N N . GLY A 1 82 ? 14.255 -22.700 -25.170 1.00 80.50 82 GLY A N 1
ATOM 622 C CA . GLY A 1 82 ? 14.355 -24.141 -25.415 1.00 80.50 82 GLY A CA 1
ATOM 623 C C . GLY A 1 82 ? 14.185 -24.490 -26.903 1.00 80.50 82 GLY A C 1
ATOM 624 O O . GLY A 1 82 ? 15.036 -24.154 -27.723 1.00 80.50 82 GLY A O 1
ATOM 625 N N . LYS A 1 83 ? 13.095 -25.191 -27.252 1.00 82.19 83 LYS A N 1
ATOM 626 C CA . LYS A 1 83 ? 12.739 -25.558 -28.642 1.00 82.19 83 LYS A CA 1
ATOM 627 C C . LYS A 1 83 ? 11.654 -24.662 -29.255 1.00 82.19 83 LYS A C 1
ATOM 629 O O . LYS A 1 83 ? 11.253 -24.897 -30.391 1.00 82.19 83 LYS A O 1
ATOM 634 N N . VAL A 1 84 ? 11.140 -23.686 -28.506 1.00 76.81 84 VAL A N 1
ATOM 635 C CA . VAL A 1 84 ? 10.010 -22.850 -28.927 1.00 76.81 84 VAL A CA 1
ATOM 636 C C . VAL A 1 84 ? 10.528 -21.541 -29.512 1.00 76.81 84 VAL A C 1
ATOM 638 O O . VAL A 1 84 ? 11.317 -20.846 -28.877 1.00 76.81 84 VAL A O 1
ATOM 641 N N . GLU A 1 85 ? 10.060 -21.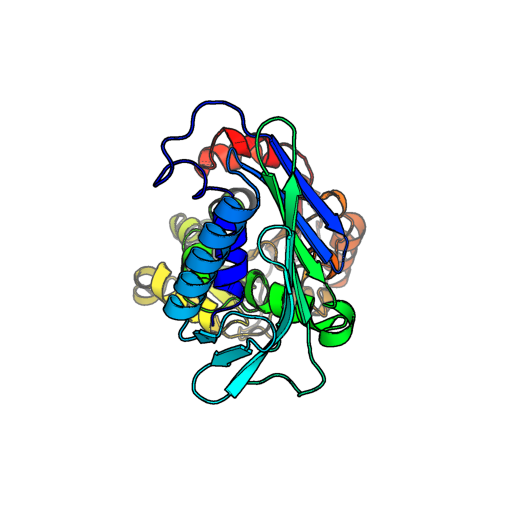191 -30.711 1.00 84.56 85 GLU A N 1
ATOM 642 C CA . GLU A 1 85 ? 10.295 -19.874 -31.312 1.00 84.56 85 GLU A CA 1
ATOM 643 C C . GLU A 1 85 ? 9.448 -18.818 -30.595 1.00 84.56 85 GLU A C 1
ATOM 645 O O . GLU A 1 85 ? 8.215 -18.843 -30.659 1.00 84.56 85 GLU A O 1
ATOM 650 N N . VAL A 1 86 ? 10.132 -17.917 -29.893 1.00 75.56 86 VAL A N 1
ATOM 651 C CA . VAL A 1 86 ? 9.563 -16.822 -29.090 1.00 75.56 86 VAL A CA 1
ATOM 652 C C . VAL A 1 86 ? 9.838 -15.455 -29.710 1.00 75.56 86 VAL A C 1
ATOM 654 O O . VAL A 1 86 ? 9.185 -14.480 -29.363 1.00 75.56 86 VAL A O 1
ATOM 657 N N . GLY A 1 87 ? 10.742 -15.370 -30.686 1.00 83.12 87 GLY A N 1
ATOM 658 C CA . GLY A 1 87 ? 10.917 -14.162 -31.477 1.00 83.12 87 GLY A CA 1
ATOM 659 C C . GLY A 1 87 ? 11.429 -14.435 -32.881 1.00 83.12 87 GLY A C 1
ATOM 660 O O . GLY A 1 87 ? 12.066 -15.458 -33.139 1.00 83.12 87 GLY A O 1
ATOM 661 N N . ARG A 1 88 ? 11.154 -13.501 -33.787 1.00 90.00 88 ARG A N 1
ATOM 662 C CA . ARG A 1 88 ? 11.531 -13.565 -35.198 1.00 90.00 88 ARG A CA 1
ATOM 663 C C . ARG A 1 88 ? 12.064 -12.220 -35.649 1.00 90.00 88 ARG A C 1
ATOM 665 O O . ARG A 1 88 ? 11.416 -11.198 -35.442 1.00 90.00 88 ARG A O 1
ATOM 672 N N . VAL A 1 89 ? 13.220 -12.227 -36.297 1.00 90.88 89 VAL A N 1
ATOM 673 C CA . VAL A 1 89 ? 13.788 -11.025 -36.901 1.00 90.88 89 VAL A CA 1
ATOM 674 C C . VAL A 1 89 ? 12.950 -10.621 -38.114 1.00 90.88 89 VAL A C 1
ATOM 676 O O . VAL A 1 89 ? 12.684 -11.422 -39.005 1.00 90.88 89 VAL A O 1
ATOM 679 N N . LEU A 1 90 ? 12.519 -9.363 -38.120 1.00 88.75 90 LEU A N 1
ATOM 680 C CA . LEU A 1 90 ? 11.801 -8.716 -39.216 1.00 88.75 90 LEU A CA 1
ATOM 681 C C . LEU A 1 90 ? 12.723 -7.849 -40.077 1.00 88.75 90 LEU A C 1
ATOM 683 O O . LEU A 1 90 ? 12.510 -7.722 -41.280 1.00 88.75 90 LEU A O 1
ATOM 687 N N . SER A 1 91 ? 13.731 -7.233 -39.457 1.00 92.12 91 SER A N 1
ATOM 688 C CA . SER A 1 91 ? 14.731 -6.392 -40.118 1.00 92.12 91 SER A CA 1
ATOM 689 C C . SER A 1 91 ? 16.086 -6.625 -39.464 1.00 92.12 91 SER A C 1
ATOM 691 O O . SER A 1 91 ? 16.197 -6.618 -38.238 1.00 92.12 91 SER A O 1
ATOM 693 N N . TRP A 1 92 ? 17.117 -6.832 -40.280 1.00 93.81 92 TRP A N 1
ATOM 694 C CA . TRP A 1 92 ? 18.504 -6.936 -39.833 1.00 93.81 92 TRP A CA 1
ATOM 695 C C . TRP A 1 92 ? 19.391 -6.156 -40.793 1.00 93.81 92 TRP A C 1
ATOM 697 O O . TRP A 1 92 ? 19.789 -6.656 -41.848 1.00 93.81 92 TRP A O 1
ATOM 707 N N . LEU A 1 93 ? 19.667 -4.907 -40.440 1.00 93.38 93 LEU A N 1
ATOM 708 C CA . LEU A 1 93 ? 20.480 -3.982 -41.212 1.00 93.38 93 LEU A CA 1
ATOM 709 C C . LEU A 1 93 ? 21.673 -3.561 -40.346 1.00 93.38 93 LEU A C 1
ATOM 711 O O . LEU A 1 93 ? 21.528 -2.661 -39.514 1.00 93.38 93 LEU A O 1
ATOM 715 N N . PRO A 1 94 ? 22.847 -4.196 -40.524 1.00 93.12 94 PRO A N 1
ATOM 716 C CA . PRO A 1 94 ? 24.042 -3.871 -39.755 1.00 93.12 94 PRO A CA 1
ATOM 717 C C . PRO A 1 94 ? 24.344 -2.371 -39.745 1.00 93.12 94 PRO A C 1
ATOM 719 O O . PRO A 1 94 ? 24.299 -1.710 -40.785 1.00 93.12 94 PRO A O 1
ATOM 722 N N . GLY A 1 95 ? 24.602 -1.834 -38.552 1.00 89.81 95 GLY A N 1
ATOM 723 C CA . GLY A 1 95 ? 24.865 -0.412 -38.328 1.00 89.81 95 GLY A CA 1
ATOM 724 C C . GLY A 1 95 ? 23.670 0.523 -38.522 1.00 89.81 95 GLY A C 1
ATOM 725 O O . GLY A 1 95 ? 23.865 1.734 -38.537 1.00 89.81 95 GLY A O 1
ATOM 726 N N . LYS A 1 96 ? 22.451 -0.002 -38.711 1.00 91.75 96 LYS A N 1
ATOM 727 C CA . LYS A 1 96 ? 21.249 0.810 -38.960 1.00 91.75 96 LYS A CA 1
ATOM 728 C C . LYS A 1 96 ? 20.053 0.383 -38.130 1.00 91.75 96 LYS A C 1
ATOM 730 O O . LYS A 1 96 ? 19.440 1.223 -37.478 1.00 91.75 96 LYS A O 1
ATOM 735 N N . GLU A 1 97 ? 19.695 -0.897 -38.172 1.00 91.69 97 GLU A N 1
ATOM 736 C CA . GLU A 1 97 ? 18.464 -1.380 -37.554 1.00 91.69 97 GLU A CA 1
ATOM 737 C C . GLU A 1 97 ? 18.512 -2.871 -37.214 1.00 91.69 97 GLU A C 1
ATOM 739 O O . GLU A 1 97 ? 18.986 -3.693 -38.000 1.00 91.69 97 GLU A O 1
ATOM 744 N N . VAL A 1 98 ? 17.927 -3.224 -36.073 1.00 89.19 98 VAL A N 1
ATOM 745 C CA . VAL A 1 98 ? 17.425 -4.573 -35.804 1.00 89.19 98 VAL A CA 1
ATOM 746 C C . VAL A 1 98 ? 15.966 -4.446 -35.393 1.00 89.19 98 VAL A C 1
ATOM 748 O O . VAL A 1 98 ? 15.666 -3.729 -34.448 1.00 89.19 98 VAL A O 1
ATOM 751 N N . LEU A 1 99 ? 15.059 -5.144 -36.065 1.00 87.56 99 LEU A N 1
ATOM 752 C CA . LEU A 1 99 ? 13.652 -5.228 -35.676 1.00 87.56 99 LEU A CA 1
ATOM 753 C C . LEU A 1 99 ? 13.286 -6.691 -35.507 1.00 87.56 99 LEU A C 1
ATOM 755 O O . LEU A 1 99 ? 13.573 -7.500 -36.389 1.00 87.56 99 LEU A O 1
ATOM 759 N N . PHE A 1 100 ? 12.605 -7.026 -34.422 1.00 86.44 100 PHE A N 1
ATOM 760 C CA . PHE A 1 100 ? 12.058 -8.359 -34.231 1.00 86.44 100 PHE A CA 1
ATOM 761 C C . PHE A 1 100 ? 10.670 -8.329 -33.613 1.00 86.44 100 PHE A C 1
ATOM 763 O O . PHE A 1 100 ? 10.345 -7.482 -32.781 1.00 86.44 100 PHE A O 1
ATOM 770 N N . GLU A 1 101 ? 9.865 -9.297 -34.029 1.00 84.31 101 GLU A N 1
ATOM 771 C CA . GLU A 1 101 ? 8.646 -9.686 -33.339 1.00 84.31 101 GLU A CA 1
ATOM 772 C C . GLU A 1 101 ? 8.987 -10.603 -32.170 1.00 84.31 101 GLU A C 1
ATOM 774 O O . GLU A 1 101 ? 9.905 -11.422 -32.245 1.00 84.31 101 GLU A O 1
ATOM 779 N N . TRP A 1 102 ? 8.242 -10.454 -31.083 1.00 75.88 102 TRP A N 1
ATOM 780 C CA . TRP A 1 102 ? 8.480 -11.136 -29.821 1.00 75.88 102 TRP A CA 1
ATOM 781 C C . TRP A 1 102 ? 7.172 -11.546 -29.146 1.00 75.88 102 TRP A C 1
ATOM 783 O O . TRP A 1 102 ? 6.254 -10.734 -29.023 1.00 75.88 102 TRP A O 1
ATOM 793 N N . ARG A 1 103 ? 7.122 -12.770 -28.616 1.00 68.00 103 ARG A N 1
ATOM 794 C CA . ARG A 1 103 ? 6.037 -13.311 -27.786 1.00 68.00 103 ARG A CA 1
ATOM 795 C C . ARG A 1 103 ? 6.591 -14.223 -26.694 1.00 68.00 103 ARG A C 1
ATOM 797 O O . ARG A 1 103 ? 7.644 -14.823 -26.867 1.00 68.00 103 ARG A O 1
ATOM 804 N N . GLN A 1 104 ? 5.876 -14.405 -25.585 1.00 56.91 104 GLN A N 1
ATOM 805 C CA . GLN A 1 104 ? 6.255 -15.461 -24.635 1.00 56.91 104 GLN A CA 1
ATOM 806 C C . GLN A 1 104 ? 5.855 -16.842 -25.170 1.00 56.91 104 GLN A C 1
ATOM 808 O O . GLN A 1 104 ? 4.874 -16.979 -25.904 1.00 56.91 104 GLN A O 1
ATOM 813 N N . ALA A 1 105 ? 6.576 -17.889 -24.762 1.00 59.06 105 ALA A N 1
ATOM 814 C CA . ALA A 1 105 ? 6.267 -19.264 -25.158 1.00 59.06 105 ALA A CA 1
ATOM 815 C C . ALA A 1 105 ? 4.833 -19.695 -24.790 1.00 59.06 105 ALA A C 1
ATOM 817 O O . ALA A 1 105 ? 4.244 -20.515 -25.494 1.00 59.06 105 ALA A O 1
ATOM 818 N N . ASN A 1 106 ? 4.266 -19.127 -23.722 1.00 50.81 106 ASN A N 1
ATOM 819 C CA . ASN A 1 106 ? 2.910 -19.392 -23.240 1.00 50.81 106 ASN A CA 1
ATOM 820 C C . ASN A 1 106 ? 1.839 -18.409 -23.762 1.00 50.81 106 ASN A C 1
ATOM 822 O O . ASN A 1 106 ? 0.683 -18.536 -23.362 1.00 50.81 106 ASN A O 1
ATOM 826 N N . TRP A 1 107 ? 2.198 -17.436 -24.606 1.00 56.59 107 TRP A N 1
ATOM 827 C CA . TRP A 1 107 ? 1.239 -16.548 -25.279 1.00 56.59 107 TRP A CA 1
ATOM 828 C C . TRP A 1 107 ? 0.616 -17.235 -26.494 1.00 56.59 107 TRP A C 1
ATOM 830 O O . TRP A 1 107 ? 1.207 -18.165 -27.062 1.00 56.59 107 TRP A O 1
ATOM 840 N N . LYS A 1 108 ? -0.569 -16.776 -26.913 1.00 59.81 108 LYS A N 1
ATOM 841 C CA . LYS A 1 108 ? -1.179 -17.264 -28.156 1.00 59.81 108 LYS A CA 1
ATOM 842 C C . LYS A 1 108 ? -0.294 -16.914 -29.368 1.00 59.81 108 LYS A C 1
ATOM 844 O O . LYS A 1 108 ? 0.508 -15.985 -29.303 1.00 59.81 108 LYS A O 1
ATOM 849 N N . PRO A 1 109 ? -0.384 -17.651 -30.488 1.00 64.81 109 PRO A N 1
ATOM 850 C CA . PRO A 1 109 ? 0.469 -17.390 -31.652 1.00 64.81 109 PRO A CA 1
ATOM 851 C C . PRO A 1 109 ? 0.314 -15.991 -32.273 1.00 64.81 109 PRO A C 1
ATOM 853 O O . PRO A 1 109 ? 1.260 -15.489 -32.867 1.00 64.81 109 PRO A O 1
ATOM 856 N N . ASP A 1 110 ? -0.860 -15.377 -32.138 1.00 64.69 110 ASP A N 1
ATOM 857 C CA . ASP A 1 110 ? -1.221 -14.042 -32.636 1.00 64.69 110 ASP A CA 1
ATOM 858 C C . ASP A 1 110 ? -0.893 -12.901 -31.652 1.00 64.69 110 ASP A C 1
ATOM 860 O O . ASP A 1 110 ? -0.959 -11.722 -31.995 1.00 64.69 110 ASP A O 1
ATOM 864 N N . GLU A 1 111 ? -0.488 -13.250 -30.436 1.00 60.22 111 GLU A N 1
ATOM 865 C CA . GLU A 1 111 ? -0.131 -12.347 -29.350 1.00 60.22 111 GLU A CA 1
ATOM 866 C C . GLU A 1 111 ? 1.369 -11.978 -29.464 1.00 60.22 111 GLU A C 1
ATOM 868 O O . GLU A 1 111 ? 2.228 -12.574 -28.814 1.00 60.22 111 GLU A O 1
ATOM 873 N N . VAL A 1 112 ? 1.698 -11.000 -30.325 1.00 67.19 112 VAL A N 1
ATOM 874 C CA . VAL A 1 112 ? 3.080 -10.556 -30.633 1.00 67.19 112 VAL A CA 1
ATOM 875 C C . VAL A 1 112 ? 3.322 -9.063 -30.350 1.00 67.19 112 VAL A C 1
ATOM 877 O O . VAL A 1 112 ? 2.467 -8.218 -30.608 1.00 67.19 112 VAL A O 1
ATOM 880 N N . THR A 1 113 ? 4.496 -8.735 -29.801 1.00 71.81 113 THR A N 1
ATOM 881 C CA . THR A 1 113 ? 5.034 -7.364 -29.672 1.00 71.81 113 THR A CA 1
ATOM 882 C C . THR A 1 113 ? 6.162 -7.150 -30.673 1.00 71.81 113 THR A C 1
ATOM 884 O O . THR A 1 113 ? 6.689 -8.119 -31.219 1.00 71.81 113 THR A O 1
ATOM 887 N N . LYS A 1 114 ? 6.598 -5.902 -30.857 1.00 79.12 114 LYS A N 1
ATOM 888 C CA . LYS A 1 114 ? 7.761 -5.570 -31.684 1.00 79.12 114 LYS A CA 1
ATOM 889 C C . LYS A 1 114 ? 8.797 -4.788 -30.896 1.00 79.12 114 LYS A C 1
ATOM 891 O O . LYS A 1 114 ? 8.458 -3.845 -30.194 1.00 79.12 114 LYS A O 1
ATOM 896 N N . MET A 1 115 ? 10.058 -5.188 -31.008 1.00 82.38 115 MET A N 1
ATOM 897 C CA . MET A 1 115 ? 11.184 -4.455 -30.441 1.00 82.38 115 MET A CA 1
ATOM 898 C C . MET A 1 115 ? 12.160 -4.085 -31.552 1.00 82.38 115 MET A C 1
ATOM 900 O O . MET A 1 115 ? 12.577 -4.934 -32.341 1.00 82.38 115 MET A O 1
ATOM 904 N N . GLY A 1 116 ? 12.487 -2.799 -31.617 1.00 83.75 116 GLY A N 1
ATOM 905 C CA . GLY A 1 116 ? 13.378 -2.198 -32.593 1.00 83.75 116 GLY A CA 1
ATOM 906 C C . GLY A 1 116 ? 14.589 -1.552 -31.929 1.00 83.75 116 GLY A C 1
ATOM 907 O O . GLY A 1 116 ? 14.468 -0.855 -30.925 1.00 83.75 116 GLY A O 1
ATOM 908 N N . LEU A 1 117 ? 15.753 -1.754 -32.527 1.00 86.19 117 LEU A N 1
ATOM 909 C CA . LEU A 1 117 ? 16.996 -1.044 -32.263 1.00 86.19 117 LEU A CA 1
ATOM 910 C C . LEU A 1 117 ? 17.324 -0.234 -33.511 1.00 86.19 117 LEU A C 1
ATOM 912 O O . LEU A 1 117 ? 17.339 -0.793 -34.605 1.00 86.19 117 LEU A O 1
ATOM 916 N N . ARG A 1 118 ? 17.602 1.058 -33.363 1.00 90.38 118 ARG A N 1
ATOM 917 C CA . ARG A 1 118 ? 18.046 1.936 -34.451 1.00 90.38 118 ARG A CA 1
ATOM 918 C C . ARG A 1 118 ? 19.374 2.574 -34.108 1.00 90.38 118 ARG A C 1
ATOM 920 O O . ARG A 1 118 ? 19.578 2.975 -32.968 1.00 90.38 118 ARG A O 1
ATOM 927 N N . PHE A 1 119 ? 20.230 2.692 -35.110 1.00 91.56 119 PHE A N 1
ATOM 928 C CA . PHE A 1 119 ? 21.573 3.242 -35.006 1.00 91.56 119 PHE A CA 1
ATOM 929 C C . PHE A 1 119 ? 21.672 4.401 -35.994 1.00 91.56 119 PHE A C 1
ATOM 931 O O . PHE A 1 119 ? 21.695 4.198 -37.208 1.00 91.56 119 PHE A O 1
ATOM 938 N N . GLU A 1 120 ? 21.655 5.626 -35.477 1.00 94.81 120 GLU A N 1
ATOM 939 C CA . GLU A 1 120 ? 21.653 6.845 -36.284 1.00 94.81 120 GLU A CA 1
ATOM 940 C C . GLU A 1 120 ? 22.966 7.606 -36.071 1.00 94.81 120 GLU A C 1
ATOM 942 O O . GLU A 1 120 ? 23.323 7.870 -34.922 1.00 94.81 120 GLU A O 1
ATOM 947 N N . PRO A 1 121 ? 23.697 7.989 -37.131 1.00 93.50 121 PRO A N 1
ATOM 948 C CA . PRO A 1 121 ? 24.906 8.784 -36.966 1.00 93.50 121 PRO A CA 1
ATOM 949 C C . PRO A 1 121 ? 24.568 10.159 -36.372 1.00 93.50 121 PRO A C 1
ATOM 951 O O . PRO A 1 121 ? 23.641 10.841 -36.816 1.00 93.50 121 PRO A O 1
ATOM 954 N N . VAL A 1 122 ? 25.348 10.572 -35.378 1.00 91.50 122 VAL A N 1
ATOM 955 C CA . VAL A 1 122 ? 25.338 11.908 -34.766 1.00 91.50 122 VAL A CA 1
ATOM 956 C C . VAL A 1 122 ? 26.758 12.492 -34.824 1.00 91.50 122 VAL A C 1
ATOM 958 O O . VAL A 1 122 ? 27.700 11.733 -35.032 1.00 91.50 122 VAL A O 1
ATOM 961 N N . PRO A 1 123 ? 26.955 13.817 -34.666 1.00 88.12 123 PRO A N 1
ATOM 962 C CA . PRO A 1 123 ? 28.265 14.446 -34.880 1.00 88.12 123 PRO A CA 1
ATOM 963 C C . PRO A 1 123 ? 29.445 13.801 -34.133 1.00 88.12 123 PRO A C 1
ATOM 965 O O . PRO A 1 123 ? 30.539 13.763 -34.682 1.00 88.12 123 PRO A O 1
ATOM 968 N N . ASP A 1 124 ? 29.204 13.253 -32.937 1.00 87.75 124 ASP A N 1
ATOM 969 C CA . ASP A 1 124 ? 30.231 12.659 -32.070 1.00 87.75 124 ASP A CA 1
ATOM 970 C C . ASP A 1 124 ? 30.039 11.141 -31.853 1.00 87.75 124 ASP A C 1
ATOM 972 O O . ASP A 1 124 ? 30.461 10.598 -30.831 1.00 87.75 124 ASP A O 1
ATOM 976 N N . GLY A 1 125 ? 29.370 10.446 -32.784 1.00 90.88 125 GLY A N 1
ATOM 977 C CA . GLY A 1 125 ? 29.207 8.988 -32.746 1.00 90.88 125 GLY A CA 1
ATOM 978 C C . GLY A 1 125 ? 27.846 8.503 -33.244 1.00 90.88 125 GLY A C 1
ATOM 979 O O . GLY A 1 125 ? 27.394 8.870 -34.326 1.00 90.88 125 GLY A O 1
ATOM 980 N N . THR A 1 126 ? 27.167 7.669 -32.457 1.00 89.75 126 THR A N 1
ATOM 981 C CA . THR A 1 126 ? 25.896 7.034 -32.831 1.00 89.75 126 THR A CA 1
ATOM 982 C C . THR A 1 126 ? 24.833 7.260 -31.771 1.00 89.75 126 THR A C 1
ATOM 984 O O . THR A 1 126 ? 25.052 6.995 -30.592 1.00 89.75 126 THR A O 1
ATOM 987 N N . ARG A 1 127 ? 23.641 7.677 -32.189 1.00 88.06 127 ARG A N 1
ATOM 988 C CA . ARG A 1 127 ? 22.429 7.585 -31.382 1.00 88.06 127 ARG A CA 1
ATOM 989 C C . ARG A 1 127 ? 21.840 6.192 -31.523 1.00 88.06 127 ARG A C 1
ATOM 991 O O . ARG A 1 127 ? 21.360 5.823 -32.594 1.00 88.06 127 ARG A O 1
ATOM 998 N N . VAL A 1 128 ? 21.845 5.440 -30.432 1.00 81.94 128 VAL A N 1
ATOM 999 C CA . VAL A 1 128 ? 21.141 4.165 -30.334 1.00 81.94 128 VAL A CA 1
ATOM 1000 C C . VAL A 1 128 ? 19.760 4.423 -29.755 1.00 81.94 128 VAL A C 1
ATOM 1002 O O . VAL A 1 128 ? 19.631 4.946 -28.647 1.00 81.94 128 VAL A O 1
ATOM 1005 N N . THR A 1 129 ? 18.722 4.071 -30.506 1.00 80.12 129 THR A N 1
ATOM 1006 C CA . THR A 1 129 ? 17.330 4.189 -30.074 1.00 80.12 129 THR A CA 1
ATOM 1007 C C . THR A 1 129 ? 16.711 2.808 -29.940 1.00 80.12 129 THR A C 1
ATOM 1009 O O . THR A 1 129 ? 16.644 2.056 -30.908 1.00 80.12 129 THR A O 1
ATOM 1012 N N . ILE A 1 130 ? 16.227 2.498 -28.741 1.00 79.62 130 ILE A N 1
ATOM 1013 C CA . ILE A 1 130 ? 15.454 1.297 -28.439 1.00 79.62 130 ILE A CA 1
ATOM 1014 C C . ILE A 1 130 ? 13.979 1.685 -28.438 1.00 79.62 130 ILE A C 1
ATOM 1016 O O . ILE A 1 130 ? 13.567 2.582 -27.697 1.00 79.62 130 ILE A O 1
ATOM 1020 N N . GLU A 1 131 ? 13.186 1.014 -29.264 1.00 76.50 131 GLU A N 1
ATOM 1021 C CA . GLU A 1 131 ? 11.737 1.170 -29.342 1.00 76.50 131 GLU A CA 1
ATOM 1022 C C . GLU A 1 131 ? 11.059 -0.166 -29.075 1.00 76.50 131 GLU A C 1
ATOM 1024 O O . GLU A 1 131 ? 11.479 -1.195 -29.593 1.00 76.50 131 GLU A O 1
ATOM 1029 N N . HIS A 1 132 ? 9.977 -0.150 -28.306 1.00 75.56 132 HIS A N 1
ATOM 1030 C CA . HIS A 1 132 ? 9.103 -1.312 -28.165 1.00 75.56 132 HIS A CA 1
ATOM 1031 C C . HIS A 1 132 ? 7.663 -0.875 -28.375 1.00 75.56 132 HIS A C 1
ATOM 1033 O O . HIS A 1 132 ? 7.154 -0.011 -27.653 1.00 75.56 132 HIS A O 1
ATOM 1039 N N . ASP A 1 133 ? 7.017 -1.466 -29.369 1.00 70.19 133 ASP A N 1
ATOM 1040 C CA . ASP A 1 133 ? 5.665 -1.160 -29.807 1.00 70.19 133 ASP A CA 1
ATOM 1041 C C . ASP A 1 133 ? 4.773 -2.415 -29.867 1.00 70.19 133 ASP A C 1
ATOM 1043 O O . ASP A 1 133 ? 5.163 -3.530 -29.509 1.00 70.19 133 ASP A O 1
ATOM 1047 N N . GLN A 1 134 ? 3.517 -2.204 -30.270 1.00 59.59 134 GLN A N 1
ATOM 1048 C CA . GLN A 1 134 ? 2.477 -3.238 -30.391 1.00 59.59 134 GLN A CA 1
ATOM 1049 C C . GLN A 1 134 ? 2.075 -3.926 -29.074 1.00 59.59 134 GLN A C 1
ATOM 1051 O O . GLN A 1 134 ? 1.499 -5.008 -29.061 1.00 59.59 134 GLN A O 1
ATOM 1056 N N . TRP A 1 135 ? 2.259 -3.239 -27.945 1.00 51.72 135 TRP A N 1
ATOM 1057 C CA . TRP A 1 135 ? 1.657 -3.636 -26.667 1.00 51.72 135 TRP A CA 1
ATOM 1058 C C . TRP A 1 135 ? 0.120 -3.619 -26.698 1.00 51.72 135 TRP A C 1
ATOM 1060 O O . TRP A 1 135 ? -0.526 -4.404 -26.008 1.00 51.72 135 TRP A O 1
ATOM 1070 N N . GLY A 1 136 ? -0.475 -2.753 -27.524 1.00 47.34 136 GLY A N 1
ATOM 1071 C CA . GLY A 1 136 ? -1.928 -2.595 -27.624 1.00 47.34 136 GLY A CA 1
ATOM 1072 C C . GLY A 1 136 ? -2.664 -3.804 -28.218 1.00 47.34 136 GLY A C 1
ATOM 1073 O O . GLY A 1 136 ? -3.769 -4.102 -27.776 1.00 47.34 136 GLY A O 1
ATOM 1074 N N . SER A 1 137 ? -2.058 -4.525 -29.172 1.00 47.50 137 SER A N 1
ATOM 1075 C CA . SER A 1 137 ? -2.652 -5.715 -29.816 1.00 47.50 137 SER A CA 1
ATOM 1076 C C . SER A 1 137 ? -2.603 -6.965 -28.942 1.00 47.50 137 SER A C 1
ATOM 1078 O O . SER A 1 137 ? -3.374 -7.895 -29.142 1.00 47.50 137 SER A O 1
ATOM 1080 N N . LEU A 1 138 ? -1.699 -6.973 -27.971 1.00 44.03 138 LEU A N 1
ATOM 1081 C CA . LEU A 1 138 ? -1.395 -8.122 -27.138 1.00 44.03 138 LEU A CA 1
ATOM 1082 C C . LEU A 1 138 ? -2.192 -8.151 -25.840 1.00 44.03 138 LEU A C 1
ATOM 1084 O O . LEU A 1 138 ? -2.437 -9.216 -25.279 1.00 44.03 138 LEU A O 1
ATOM 1088 N N . LEU A 1 139 ? -2.529 -6.974 -25.312 1.00 45.22 139 LEU A N 1
ATOM 1089 C CA . LEU A 1 139 ? -2.799 -6.878 -23.887 1.00 45.22 139 LEU A CA 1
ATOM 1090 C C . LEU A 1 139 ? -4.018 -6.069 -23.473 1.00 45.22 139 LEU A C 1
ATOM 1092 O O . LEU A 1 139 ? -4.446 -6.277 -22.341 1.00 45.22 139 LEU A O 1
ATOM 1096 N N . GLY A 1 140 ? -4.611 -5.213 -24.311 1.00 50.38 140 GLY A N 1
ATOM 1097 C CA . GLY A 1 140 ? -5.722 -4.355 -23.863 1.00 50.38 140 GLY A CA 1
ATOM 1098 C C . GLY A 1 140 ? -5.490 -3.786 -22.443 1.00 50.38 140 GLY A C 1
ATOM 1099 O O . GLY A 1 140 ? -4.365 -3.430 -22.092 1.00 50.38 140 GLY A O 1
ATOM 1100 N N . ASP A 1 141 ? -6.514 -3.806 -21.584 1.00 47.50 141 ASP A N 1
ATOM 1101 C CA . ASP A 1 141 ? -6.407 -3.439 -20.156 1.00 47.50 141 ASP A CA 1
ATOM 1102 C C . ASP A 1 141 ? -5.696 -4.485 -19.259 1.00 47.50 141 ASP A C 1
ATOM 1104 O O . ASP A 1 141 ? -5.348 -4.193 -18.114 1.00 47.50 141 ASP A O 1
ATOM 1108 N N . ARG A 1 142 ? -5.392 -5.694 -19.751 1.00 44.78 142 ARG A N 1
ATOM 1109 C CA . ARG A 1 142 ? -4.906 -6.823 -18.927 1.00 44.78 142 ARG A CA 1
ATOM 1110 C C . ARG A 1 142 ? -3.422 -6.764 -18.548 1.00 44.78 142 ARG A C 1
ATOM 1112 O O . ARG A 1 142 ? -3.027 -7.382 -17.561 1.00 44.78 142 ARG A O 1
ATOM 1119 N N . PHE A 1 143 ? -2.575 -6.038 -19.285 1.00 44.53 143 PHE A N 1
ATOM 1120 C CA . PHE A 1 143 ? -1.150 -5.913 -18.920 1.00 44.53 143 PHE A CA 1
ATOM 1121 C C . PHE A 1 143 ? -0.922 -5.035 -17.716 1.00 44.53 143 PHE A C 1
ATOM 1123 O O . PHE A 1 143 ? -0.130 -5.379 -16.844 1.00 44.53 143 PHE A O 1
ATOM 1130 N N . GLY A 1 144 ? -1.597 -3.891 -17.677 1.00 44.97 144 GLY A N 1
ATOM 1131 C CA . GLY A 1 144 ? -1.511 -3.064 -16.497 1.00 44.97 144 GLY A CA 1
ATOM 1132 C C . GLY A 1 144 ? -2.145 -3.790 -15.310 1.00 44.97 144 GLY A C 1
ATOM 1133 O O . GLY A 1 144 ? -1.618 -3.662 -14.215 1.00 44.97 144 GLY A O 1
ATOM 1134 N N . ASP A 1 145 ? -3.188 -4.616 -15.511 1.00 47.12 145 ASP A N 1
ATOM 1135 C CA . ASP A 1 145 ? -3.777 -5.403 -14.418 1.00 47.12 145 ASP A CA 1
ATOM 1136 C C . ASP A 1 145 ? -2.741 -6.373 -13.864 1.00 47.12 145 ASP A C 1
ATOM 1138 O O . ASP A 1 145 ? -2.524 -6.392 -12.659 1.00 47.12 145 ASP A O 1
ATOM 1142 N N . TRP A 1 146 ? -2.025 -7.078 -14.745 1.00 48.09 146 TRP A N 1
ATOM 1143 C CA . TRP A 1 146 ? -0.934 -7.983 -14.390 1.00 48.09 146 TRP A CA 1
ATOM 1144 C C . TRP A 1 146 ? 0.270 -7.272 -13.749 1.00 48.09 146 TRP A C 1
ATOM 1146 O O . TRP A 1 146 ? 0.819 -7.771 -12.766 1.00 48.09 146 TRP A O 1
ATOM 1156 N N . LEU A 1 147 ? 0.693 -6.110 -14.261 1.00 46.56 147 LEU A N 1
ATOM 1157 C CA . LEU A 1 147 ? 1.778 -5.315 -13.673 1.00 46.56 147 LEU A CA 1
ATOM 1158 C C . LEU A 1 147 ? 1.385 -4.783 -12.292 1.00 46.56 147 LEU A C 1
ATOM 1160 O O . LEU A 1 147 ? 2.164 -4.916 -11.351 1.00 46.56 147 LEU A O 1
ATOM 1164 N N . THR A 1 148 ? 0.188 -4.217 -12.153 1.00 51.84 148 THR A N 1
ATOM 1165 C CA . THR A 1 148 ? -0.337 -3.704 -10.884 1.00 51.84 148 THR A CA 1
ATOM 1166 C C . THR A 1 148 ? -0.624 -4.830 -9.901 1.00 51.84 148 THR A C 1
ATOM 1168 O O . THR A 1 148 ? -0.330 -4.682 -8.720 1.00 51.84 148 THR A O 1
ATOM 1171 N N . ASP A 1 149 ? -1.111 -5.984 -10.356 1.00 57.78 149 ASP A N 1
ATOM 1172 C CA . ASP A 1 149 ? -1.224 -7.179 -9.520 1.00 57.78 149 ASP A CA 1
ATOM 1173 C C . ASP A 1 149 ? 0.146 -7.613 -9.022 1.00 57.78 149 ASP A C 1
ATOM 1175 O O . ASP A 1 149 ? 0.349 -7.760 -7.825 1.00 57.78 149 ASP A O 1
ATOM 1179 N N . ARG A 1 150 ? 1.135 -7.728 -9.905 1.00 49.38 150 ARG A N 1
ATOM 1180 C CA . ARG A 1 150 ? 2.467 -8.211 -9.533 1.00 49.38 150 ARG A CA 1
ATOM 1181 C C . ARG A 1 150 ? 3.266 -7.253 -8.642 1.00 49.38 150 ARG A C 1
ATOM 1183 O O . ARG A 1 150 ? 4.164 -7.723 -7.945 1.00 49.38 150 ARG A O 1
ATOM 1190 N N . HIS A 1 151 ? 2.993 -5.951 -8.681 1.00 53.44 151 HIS A N 1
ATOM 1191 C CA . HIS A 1 151 ? 3.776 -4.954 -7.939 1.00 53.44 151 HIS A CA 1
ATOM 1192 C C . HIS A 1 151 ? 3.030 -4.322 -6.764 1.00 53.44 151 HIS A C 1
ATOM 1194 O O . HIS A 1 151 ? 3.699 -3.873 -5.842 1.00 53.44 151 HIS A O 1
ATOM 1200 N N . ALA A 1 152 ? 1.693 -4.292 -6.782 1.00 58.91 152 ALA A N 1
ATOM 1201 C CA . ALA A 1 152 ? 0.892 -3.573 -5.790 1.00 58.91 152 ALA A CA 1
ATOM 1202 C C . ALA A 1 152 ? -0.210 -4.431 -5.144 1.00 58.91 152 ALA A C 1
ATOM 1204 O O . ALA A 1 152 ? -0.242 -4.522 -3.921 1.00 58.91 152 ALA A O 1
ATOM 1205 N N . ARG A 1 153 ? -1.099 -5.074 -5.924 1.00 60.72 153 ARG A N 1
ATOM 1206 C CA . ARG A 1 153 ? -2.263 -5.798 -5.362 1.00 60.72 153 ARG A CA 1
ATOM 1207 C C . ARG A 1 153 ? -1.900 -7.190 -4.830 1.00 60.72 153 ARG A C 1
ATOM 1209 O O . ARG A 1 153 ? -2.154 -7.479 -3.673 1.00 60.72 153 ARG A O 1
ATOM 1216 N N . ARG A 1 154 ? -1.249 -8.033 -5.637 1.00 65.69 154 ARG A N 1
ATOM 1217 C CA . ARG A 1 154 ? -0.810 -9.407 -5.304 1.00 65.69 154 ARG A CA 1
ATOM 1218 C C . ARG 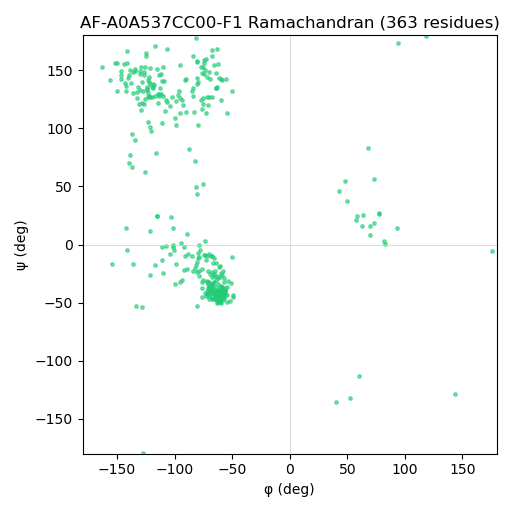A 1 154 ? 0.689 -9.609 -5.566 1.00 65.69 154 ARG A C 1
ATOM 1220 O O . ARG A 1 154 ? 1.078 -10.424 -6.418 1.00 65.69 154 ARG A O 1
ATOM 1227 N N . PRO A 1 155 ? 1.558 -8.861 -4.865 1.00 67.19 155 PRO A N 1
ATOM 1228 C CA . PRO A 1 155 ? 2.981 -8.881 -5.146 1.00 67.19 155 PRO A CA 1
ATOM 1229 C C . PRO A 1 155 ? 3.592 -10.258 -4.868 1.00 67.19 155 PRO A C 1
ATOM 1231 O O . PRO A 1 155 ? 3.303 -10.890 -3.853 1.00 67.19 155 PRO A O 1
ATOM 1234 N N . SER A 1 156 ? 4.426 -10.748 -5.793 1.00 64.19 156 SER A N 1
ATOM 1235 C CA . SER A 1 156 ? 5.017 -12.091 -5.711 1.00 64.19 156 SER A CA 1
ATOM 1236 C C . SER A 1 156 ? 6.433 -12.182 -6.288 1.00 64.19 156 SER A C 1
ATOM 1238 O O . SER A 1 156 ? 6.799 -11.485 -7.237 1.00 64.19 156 SER A O 1
ATOM 1240 N N . GLY A 1 157 ? 7.239 -13.087 -5.723 1.00 63.19 157 GLY A N 1
ATOM 1241 C CA . GLY A 1 157 ? 8.629 -13.333 -6.126 1.00 63.19 157 GLY A CA 1
ATOM 1242 C C . GLY A 1 157 ? 9.674 -12.555 -5.317 1.00 63.19 157 GLY A C 1
ATOM 1243 O O . GLY A 1 157 ? 9.349 -11.710 -4.486 1.00 63.19 157 GLY A O 1
ATOM 1244 N N . ALA A 1 158 ? 10.957 -12.853 -5.552 1.00 56.94 158 ALA A N 1
ATOM 1245 C CA . ALA A 1 158 ? 12.070 -12.373 -4.723 1.00 56.94 158 ALA A CA 1
ATOM 1246 C C . ALA A 1 158 ? 12.181 -10.838 -4.644 1.00 56.94 158 ALA A C 1
ATOM 1248 O O . ALA A 1 158 ? 12.401 -10.301 -3.562 1.00 56.94 158 ALA A O 1
ATOM 1249 N N . GLN A 1 159 ? 11.974 -10.129 -5.758 1.00 55.16 159 GLN A N 1
ATOM 1250 C CA . GLN A 1 159 ? 12.036 -8.663 -5.806 1.00 55.16 159 GLN A CA 1
ATOM 1251 C C . GLN A 1 159 ? 10.900 -8.008 -5.010 1.00 55.16 159 GLN A C 1
ATOM 1253 O O . GLN A 1 159 ? 11.148 -7.117 -4.202 1.00 55.16 159 GLN A O 1
ATOM 1258 N N . ALA A 1 160 ? 9.667 -8.495 -5.182 1.00 61.56 160 ALA A N 1
ATOM 1259 C CA . ALA A 1 160 ? 8.519 -8.057 -4.395 1.00 61.56 160 ALA A CA 1
ATOM 1260 C C . ALA A 1 160 ? 8.761 -8.284 -2.898 1.00 61.56 160 ALA A C 1
ATOM 1262 O O . ALA A 1 160 ? 8.558 -7.381 -2.092 1.00 61.56 160 ALA A O 1
ATOM 1263 N N . ARG A 1 161 ? 9.283 -9.460 -2.525 1.00 68.12 161 ARG A N 1
ATOM 1264 C CA . ARG A 1 161 ? 9.639 -9.751 -1.133 1.00 68.12 161 ARG A CA 1
ATOM 1265 C C . ARG A 1 161 ? 10.702 -8.804 -0.591 1.00 68.12 161 ARG A C 1
ATOM 1267 O O . ARG A 1 161 ? 10.584 -8.386 0.550 1.00 68.12 161 ARG A O 1
ATOM 1274 N N . ALA A 1 162 ? 11.730 -8.479 -1.372 1.00 62.94 162 ALA A N 1
ATOM 1275 C CA . ALA A 1 162 ? 12.766 -7.540 -0.951 1.00 62.94 162 ALA A CA 1
ATOM 1276 C C . ALA A 1 162 ? 12.186 -6.134 -0.722 1.00 62.94 162 ALA A C 1
ATOM 1278 O O . ALA A 1 162 ? 12.415 -5.553 0.335 1.00 62.94 162 ALA A O 1
ATOM 1279 N N . GLY A 1 163 ? 11.371 -5.631 -1.657 1.00 65.81 163 GLY A N 1
ATOM 1280 C CA . GLY A 1 163 ? 10.744 -4.310 -1.546 1.00 65.81 163 GLY A CA 1
ATOM 1281 C C . GLY A 1 163 ? 9.744 -4.200 -0.391 1.00 65.81 163 GLY A C 1
ATOM 1282 O O . GLY A 1 163 ? 9.781 -3.233 0.362 1.00 65.81 163 GLY A O 1
ATOM 1283 N N . TYR A 1 164 ? 8.884 -5.205 -0.203 1.00 76.69 164 TYR A N 1
ATOM 1284 C CA . TYR A 1 164 ? 7.887 -5.207 0.876 1.00 76.69 164 TYR A CA 1
ATOM 1285 C C . TYR A 1 164 ? 8.449 -5.618 2.241 1.00 76.69 164 TYR A C 1
ATOM 1287 O O . TYR A 1 164 ? 7.801 -5.370 3.256 1.00 76.69 164 TYR A O 1
ATOM 1295 N N . ARG A 1 165 ? 9.647 -6.215 2.294 1.00 73.56 165 ARG A N 1
ATOM 1296 C CA . ARG A 1 165 ? 10.363 -6.467 3.554 1.00 73.56 165 ARG A CA 1
ATOM 1297 C C . ARG A 1 165 ? 10.876 -5.172 4.176 1.00 73.56 165 ARG A C 1
ATOM 1299 O O . ARG A 1 165 ? 10.876 -5.070 5.397 1.00 73.56 165 ARG A O 1
ATOM 1306 N N . ASP A 1 166 ? 11.295 -4.207 3.358 1.00 78.19 166 ASP A N 1
ATOM 1307 C CA . ASP A 1 166 ? 11.709 -2.886 3.835 1.00 78.19 166 ASP A CA 1
ATOM 1308 C C . ASP A 1 166 ? 11.197 -1.750 2.929 1.00 78.19 166 ASP A C 1
ATOM 1310 O O . ASP A 1 166 ? 11.943 -1.184 2.123 1.00 78.19 166 ASP A O 1
ATOM 1314 N N . PRO A 1 167 ? 9.904 -1.398 3.032 1.00 81.69 167 PRO A N 1
ATOM 1315 C CA . PRO A 1 167 ? 9.284 -0.421 2.151 1.00 81.69 167 PRO A CA 1
ATOM 1316 C C . PRO A 1 167 ? 9.580 1.010 2.633 1.00 81.69 167 PRO A C 1
ATOM 1318 O O . PRO A 1 167 ? 8.694 1.705 3.129 1.00 81.69 167 PRO A O 1
ATOM 1321 N N . VAL A 1 168 ? 10.829 1.466 2.483 1.00 79.69 168 VAL A N 1
ATOM 1322 C CA . VAL A 1 168 ? 11.325 2.765 2.995 1.00 79.69 168 VAL A CA 1
ATOM 1323 C C . VAL A 1 168 ? 10.414 3.943 2.623 1.00 79.69 168 VAL A C 1
ATOM 1325 O O . VAL A 1 168 ? 10.077 4.746 3.486 1.00 79.69 168 VAL A O 1
ATOM 1328 N N . TYR A 1 169 ? 9.924 4.009 1.381 1.00 78.06 169 TYR A N 1
ATOM 1329 C CA . TYR A 1 169 ? 9.037 5.091 0.923 1.00 78.06 169 TYR A CA 1
ATOM 1330 C C . TYR A 1 169 ? 7.602 5.026 1.481 1.00 78.06 169 TYR A C 1
ATOM 1332 O O . TYR A 1 169 ? 6.872 6.006 1.380 1.00 78.06 169 TYR A O 1
ATOM 1340 N N . HIS A 1 170 ? 7.195 3.908 2.091 1.00 86.50 170 HIS A N 1
ATOM 1341 C CA . HIS A 1 170 ? 5.899 3.771 2.773 1.00 86.50 170 HIS A CA 1
ATOM 1342 C C . HIS A 1 170 ? 5.978 4.115 4.264 1.00 86.50 170 HIS A C 1
ATOM 1344 O O . HIS A 1 170 ? 4.966 4.462 4.873 1.00 86.50 170 HIS A O 1
ATOM 1350 N N . ARG A 1 171 ? 7.175 4.055 4.859 1.00 89.75 171 ARG A N 1
ATOM 1351 C CA . ARG A 1 171 ? 7.388 4.333 6.286 1.00 89.75 171 ARG A CA 1
ATOM 1352 C C . ARG A 1 171 ? 6.860 5.696 6.752 1.00 89.75 171 ARG A C 1
ATOM 1354 O O . ARG A 1 171 ? 6.322 5.734 7.856 1.00 89.75 171 ARG A O 1
ATOM 1361 N N . PRO A 1 172 ? 6.924 6.792 5.970 1.00 91.56 172 PRO A N 1
ATOM 1362 C CA . PRO A 1 172 ? 6.346 8.068 6.402 1.00 91.56 172 PRO A CA 1
ATOM 1363 C C . PRO A 1 172 ? 4.836 7.969 6.647 1.00 91.56 172 PRO A C 1
ATOM 1365 O O . PRO A 1 172 ? 4.325 8.526 7.619 1.00 91.56 172 PRO A O 1
ATOM 1368 N N . ASN A 1 173 ? 4.142 7.181 5.821 1.00 93.94 173 ASN A N 1
ATOM 1369 C CA . ASN A 1 173 ? 2.710 6.925 5.949 1.00 93.94 173 ASN A CA 1
ATOM 1370 C C . ASN A 1 173 ? 2.426 6.089 7.205 1.00 93.94 173 ASN A C 1
ATOM 1372 O O . ASN A 1 173 ? 1.515 6.406 7.966 1.00 93.94 173 ASN A O 1
ATOM 1376 N N . PHE A 1 174 ? 3.242 5.062 7.473 1.00 95.25 174 PHE A N 1
ATOM 1377 C CA . PHE A 1 174 ? 3.120 4.265 8.700 1.00 95.25 174 PHE A CA 1
ATOM 1378 C C . PHE A 1 174 ? 3.297 5.135 9.942 1.00 95.25 174 PHE A C 1
ATOM 1380 O O . PHE A 1 174 ? 2.479 5.082 10.855 1.00 95.25 174 PHE A O 1
ATOM 1387 N N . LYS A 1 175 ? 4.319 5.995 9.956 1.00 95.25 175 LYS A N 1
ATOM 1388 C CA . LYS A 1 175 ? 4.601 6.876 11.090 1.00 95.25 175 LYS A CA 1
ATOM 1389 C C . LYS A 1 175 ? 3.469 7.854 11.371 1.00 95.25 175 LYS A C 1
ATOM 1391 O O . LYS A 1 175 ? 3.102 8.023 12.533 1.00 95.25 175 LYS A O 1
ATOM 1396 N N . VAL A 1 176 ? 2.890 8.480 10.343 1.00 96.31 176 VAL A N 1
ATOM 1397 C CA . VAL A 1 176 ? 1.768 9.402 10.565 1.00 96.31 176 VAL A CA 1
ATOM 1398 C C . VAL A 1 176 ? 0.515 8.665 11.052 1.00 96.31 176 VAL A C 1
ATOM 1400 O O . VAL A 1 176 ? -0.134 9.152 11.977 1.00 96.31 176 VAL A O 1
ATOM 1403 N N . ILE A 1 177 ? 0.232 7.465 10.525 1.00 98.00 177 ILE A N 1
ATOM 1404 C CA . ILE A 1 177 ? -0.857 6.603 11.011 1.00 98.00 177 ILE A CA 1
ATOM 1405 C C . ILE A 1 177 ? -0.635 6.244 12.482 1.00 98.00 177 ILE A C 1
ATOM 1407 O O . ILE A 1 177 ? -1.535 6.409 13.299 1.00 98.00 177 ILE A O 1
ATOM 1411 N N . LEU A 1 178 ? 0.559 5.769 12.844 1.00 97.88 178 LEU A N 1
ATOM 1412 C CA . LEU A 1 178 ? 0.864 5.330 14.207 1.00 97.88 178 LEU A CA 1
ATOM 1413 C C . LEU A 1 178 ? 0.881 6.490 15.207 1.00 97.88 178 LEU A C 1
ATOM 1415 O O . LEU A 1 178 ? 0.446 6.310 16.345 1.00 97.88 178 LEU A O 1
ATOM 1419 N N . ARG A 1 179 ? 1.321 7.682 14.783 1.00 97.31 179 ARG A N 1
ATOM 1420 C CA . ARG A 1 179 ? 1.225 8.906 15.591 1.00 97.31 179 ARG A CA 1
ATOM 1421 C C . ARG A 1 179 ? -0.231 9.240 15.900 1.00 97.31 179 ARG A C 1
ATOM 1423 O O . ARG A 1 179 ? -0.567 9.484 17.053 1.00 97.31 179 ARG A O 1
ATOM 1430 N N . GLU A 1 180 ? -1.086 9.218 14.885 1.00 98.00 180 GLU A N 1
ATOM 1431 C CA . GLU A 1 180 ? -2.513 9.504 15.039 1.00 98.00 180 GLU A CA 1
ATOM 1432 C C . GLU A 1 180 ? -3.228 8.433 15.871 1.00 98.00 180 GLU A C 1
ATOM 1434 O O . GLU A 1 180 ? -4.032 8.744 16.745 1.00 98.00 180 GLU A O 1
ATOM 1439 N N . LEU A 1 181 ? -2.879 7.160 15.672 1.00 97.81 181 LEU A N 1
ATOM 1440 C CA . LEU A 1 181 ? -3.394 6.075 16.495 1.00 97.81 181 LEU A CA 1
ATOM 1441 C C . LEU A 1 181 ? -2.955 6.193 17.954 1.00 97.81 181 LEU A C 1
ATOM 1443 O O . LEU A 1 181 ? -3.707 5.740 18.810 1.00 97.81 181 LEU A O 1
ATOM 1447 N N . SER A 1 182 ? -1.785 6.770 18.254 1.00 97.38 182 SER A N 1
ATOM 1448 C CA . SER A 1 182 ? -1.274 6.921 19.626 1.00 97.38 182 SER A CA 1
ATOM 1449 C C . SER A 1 182 ? -1.368 5.612 20.423 1.00 97.38 182 SER A C 1
ATOM 1451 O O . SER A 1 182 ? -2.021 5.535 21.463 1.00 97.38 182 SER A O 1
ATOM 1453 N N . LEU A 1 183 ? -0.780 4.544 19.871 1.00 98.38 183 LEU A N 1
ATOM 1454 C CA . LEU A 1 183 ? -0.915 3.187 20.406 1.00 98.38 183 LEU A CA 1
ATOM 1455 C C . LEU A 1 183 ? -0.362 3.049 21.828 1.00 98.38 183 LEU A C 1
ATOM 1457 O O . LEU A 1 183 ? 0.694 3.583 22.171 1.00 98.38 183 LEU A O 1
ATOM 1461 N N . THR A 1 184 ? -1.053 2.238 22.621 1.00 98.25 184 THR A N 1
ATOM 1462 C CA . THR A 1 184 ? -0.700 1.887 23.999 1.00 98.25 184 THR A CA 1
ATOM 1463 C C . THR A 1 184 ? -0.609 0.367 24.178 1.00 98.25 184 THR A C 1
ATOM 1465 O O . THR A 1 184 ? -1.159 -0.383 23.369 1.00 98.25 184 THR A O 1
ATOM 1468 N N . PRO A 1 185 ? -0.004 -0.139 25.271 1.00 98.31 185 PRO A N 1
ATOM 1469 C CA . PRO A 1 185 ? -0.013 -1.573 25.577 1.00 98.31 185 PRO A CA 1
ATOM 1470 C C . PRO A 1 185 ? -1.415 -2.193 25.711 1.00 98.31 185 PRO A C 1
ATOM 1472 O O . PRO A 1 185 ? -1.567 -3.403 25.553 1.00 98.31 185 PRO A O 1
ATOM 1475 N N . SER A 1 186 ? -2.438 -1.383 26.003 1.00 97.88 186 SER A N 1
ATOM 1476 C CA . SER A 1 186 ? -3.839 -1.819 26.064 1.00 97.88 186 SER A CA 1
ATOM 1477 C C . SER A 1 186 ? -4.516 -1.937 24.699 1.00 97.88 186 SER A C 1
ATOM 1479 O O . SER A 1 186 ? -5.611 -2.493 24.621 1.00 97.88 186 SER A O 1
ATOM 1481 N N . ASP A 1 187 ? -3.900 -1.432 23.630 1.00 98.69 187 ASP A N 1
ATOM 1482 C CA . ASP A 1 187 ? -4.492 -1.499 22.302 1.00 98.69 187 ASP A CA 1
ATOM 1483 C C . ASP A 1 187 ? -4.376 -2.891 21.672 1.00 98.69 187 ASP A C 1
ATOM 1485 O O . ASP A 1 187 ? -3.394 -3.626 21.837 1.00 98.69 187 ASP A O 1
ATOM 1489 N N . PHE A 1 188 ? -5.395 -3.214 20.878 1.00 98.75 188 PHE A N 1
ATOM 1490 C CA . PHE A 1 188 ? -5.385 -4.328 19.949 1.00 98.75 188 PHE A CA 1
ATOM 1491 C C . PHE A 1 188 ? -5.641 -3.794 18.539 1.00 98.75 188 PHE A C 1
ATOM 1493 O O . PHE A 1 188 ? -6.782 -3.495 18.181 1.00 98.75 188 PHE A O 1
ATOM 1500 N N . LEU A 1 189 ? -4.561 -3.666 17.769 1.00 98.88 189 LEU A N 1
ATOM 1501 C CA . LEU A 1 189 ? -4.559 -3.153 16.402 1.00 98.88 189 LEU A CA 1
ATOM 1502 C C . LEU A 1 189 ? -4.989 -4.228 15.399 1.00 98.88 189 LEU A C 1
ATOM 1504 O O . LEU A 1 189 ? -4.517 -5.360 15.470 1.00 98.88 189 LEU A O 1
ATOM 1508 N N . LEU A 1 190 ? -5.819 -3.859 14.428 1.00 98.88 190 LEU A N 1
ATOM 1509 C CA . LEU A 1 190 ? -5.993 -4.589 13.175 1.00 98.88 190 LEU A CA 1
ATOM 1510 C C . LEU A 1 190 ? -5.353 -3.813 12.019 1.00 98.88 190 LEU A C 1
ATOM 1512 O O . LEU A 1 190 ? -5.744 -2.681 11.764 1.00 98.88 190 LEU A O 1
ATOM 1516 N N . GLU A 1 191 ? -4.445 -4.425 11.269 1.00 98.75 191 GLU A N 1
ATOM 1517 C CA . GLU A 1 191 ? -4.022 -3.900 9.964 1.00 98.75 191 GLU A CA 1
ATOM 1518 C C . GLU A 1 191 ? -4.693 -4.686 8.827 1.00 98.75 191 GLU A C 1
ATOM 1520 O O . GLU A 1 191 ? -4.613 -5.916 8.788 1.00 98.75 191 GLU A O 1
ATOM 1525 N N . VAL A 1 192 ? -5.354 -3.987 7.900 1.00 98.25 192 VAL A N 1
ATOM 1526 C CA . VAL A 1 192 ? -5.976 -4.587 6.707 1.00 98.25 192 VAL A CA 1
ATOM 1527 C C . VAL A 1 192 ? -5.151 -4.241 5.466 1.00 98.25 192 VAL A C 1
ATOM 1529 O O . VAL A 1 192 ? -4.938 -3.067 5.166 1.00 98.25 192 VAL A O 1
ATOM 1532 N N . GLY A 1 193 ? -4.701 -5.274 4.748 1.00 96.19 193 GLY A N 1
ATOM 1533 C CA . GLY A 1 193 ? -3.736 -5.179 3.649 1.00 96.19 193 GLY A CA 1
ATOM 1534 C C . GLY A 1 193 ? -2.321 -4.900 4.157 1.00 96.19 193 GLY A C 1
ATOM 1535 O O . GLY A 1 193 ? -1.714 -3.895 3.796 1.00 96.19 193 GLY A O 1
ATOM 1536 N N . CYS A 1 194 ? -1.818 -5.761 5.048 1.00 96.31 194 CYS A N 1
ATOM 1537 C CA . CYS A 1 194 ? -0.562 -5.525 5.766 1.00 96.31 194 CYS A CA 1
ATOM 1538 C C . CYS A 1 194 ? 0.711 -5.659 4.914 1.00 96.31 194 CYS A C 1
ATOM 1540 O O . CYS A 1 194 ? 1.806 -5.346 5.395 1.00 96.31 194 CYS A O 1
ATOM 1542 N N . GLY A 1 195 ? 0.617 -6.167 3.680 1.00 94.38 195 GLY A N 1
ATOM 1543 C CA . GLY A 1 195 ? 1.775 -6.432 2.832 1.00 94.38 195 GLY A CA 1
ATOM 1544 C C . GLY A 1 195 ? 2.820 -7.279 3.566 1.00 94.38 195 GLY A C 1
ATOM 1545 O O . GLY A 1 195 ? 2.494 -8.259 4.232 1.00 94.38 195 GLY A O 1
ATOM 1546 N N . GLY A 1 196 ? 4.090 -6.868 3.509 1.00 92.38 196 GLY A N 1
ATOM 1547 C CA . GLY A 1 196 ? 5.188 -7.524 4.230 1.00 92.38 196 GLY A CA 1
ATOM 1548 C C . GLY A 1 196 ? 5.223 -7.293 5.749 1.00 92.38 196 GLY A C 1
ATOM 1549 O O . GLY A 1 196 ? 6.150 -7.768 6.403 1.00 92.38 196 GLY A O 1
ATOM 1550 N N . GLY A 1 197 ? 4.250 -6.580 6.329 1.00 96.50 197 GLY A N 1
ATOM 1551 C CA . GLY A 1 197 ? 4.106 -6.404 7.778 1.00 96.50 197 GLY A CA 1
ATOM 1552 C C . GLY A 1 197 ? 5.059 -5.383 8.410 1.00 96.50 197 GLY A C 1
ATOM 1553 O O . GLY A 1 197 ? 5.394 -5.514 9.587 1.00 96.50 197 GLY A O 1
ATOM 1554 N N . ALA A 1 198 ? 5.523 -4.390 7.646 1.00 94.88 198 ALA A N 1
ATOM 1555 C CA . ALA A 1 198 ? 6.458 -3.368 8.125 1.00 94.88 198 ALA A CA 1
ATOM 1556 C C . ALA A 1 198 ? 5.822 -2.385 9.130 1.00 94.88 198 ALA A C 1
ATOM 1558 O O . ALA A 1 198 ? 6.468 -2.029 10.116 1.00 94.88 198 ALA A O 1
ATOM 1559 N N . LEU A 1 199 ? 4.552 -1.996 8.942 1.00 96.88 199 LEU A N 1
ATOM 1560 C CA . LEU A 1 199 ? 3.818 -1.182 9.921 1.00 96.88 199 LEU A CA 1
ATOM 1561 C C . LEU A 1 199 ? 3.691 -1.922 11.259 1.00 96.88 199 LEU A C 1
ATOM 1563 O O . LEU A 1 199 ? 3.919 -1.325 12.310 1.00 96.88 199 LEU A O 1
ATOM 1567 N N . LEU A 1 200 ? 3.405 -3.232 11.234 1.00 98.00 200 LEU A N 1
ATOM 1568 C CA . LEU A 1 200 ? 3.296 -4.073 12.436 1.00 98.00 200 LEU A CA 1
ATOM 1569 C C . LEU A 1 200 ? 4.573 -4.045 13.277 1.00 98.00 200 LEU A C 1
ATOM 1571 O O . LEU A 1 200 ? 4.490 -3.925 14.500 1.00 98.00 200 LEU A O 1
ATOM 1575 N N . GLN A 1 201 ? 5.748 -4.119 12.643 1.00 95.69 201 GLN A N 1
ATOM 1576 C CA . GLN A 1 201 ? 7.027 -4.057 13.356 1.00 95.69 201 GLN A CA 1
ATOM 1577 C C . GLN A 1 201 ? 7.171 -2.768 14.167 1.00 95.69 201 GLN A C 1
ATOM 1579 O O . GLN A 1 201 ? 7.697 -2.793 15.281 1.00 95.69 201 GLN A O 1
ATOM 1584 N N . GLU A 1 202 ? 6.718 -1.643 13.615 1.00 95.88 202 GLU A N 1
ATOM 1585 C CA . GLU A 1 202 ? 6.758 -0.354 14.297 1.00 95.88 202 GLU A CA 1
ATOM 1586 C C . GLU A 1 202 ? 5.659 -0.252 15.365 1.00 95.88 202 GLU A C 1
ATOM 1588 O O . GLU A 1 202 ? 5.951 0.097 16.509 1.00 95.88 202 GLU A O 1
ATOM 1593 N N . ALA A 1 203 ? 4.431 -0.664 15.041 1.00 98.12 203 ALA A N 1
ATOM 1594 C CA . ALA A 1 203 ? 3.287 -0.650 15.951 1.00 98.12 203 ALA A CA 1
ATOM 1595 C C . ALA A 1 203 ? 3.540 -1.452 17.236 1.00 98.12 203 ALA A C 1
ATOM 1597 O O . ALA A 1 203 ? 3.269 -0.984 18.345 1.00 98.12 203 ALA A O 1
ATOM 1598 N N . LEU A 1 204 ? 4.126 -2.645 17.102 1.00 98.25 204 LEU A N 1
ATOM 1599 C CA . LEU A 1 204 ? 4.383 -3.579 18.201 1.00 98.25 204 LEU A CA 1
ATOM 1600 C C . LEU A 1 204 ? 5.431 -3.075 19.206 1.00 98.25 204 LEU A C 1
ATOM 1602 O O . LEU A 1 204 ? 5.576 -3.687 20.270 1.00 98.25 204 LEU A O 1
ATOM 1606 N N . ARG A 1 205 ? 6.146 -1.979 18.906 1.00 96.88 205 ARG A N 1
ATOM 1607 C CA . ARG A 1 205 ? 7.047 -1.299 19.855 1.00 96.88 205 ARG A CA 1
ATOM 1608 C C . ARG A 1 205 ? 6.293 -0.568 20.960 1.00 96.88 205 ARG A C 1
ATOM 1610 O O . ARG A 1 205 ? 6.850 -0.384 22.034 1.00 96.88 205 ARG A O 1
ATOM 1617 N N . SER A 1 206 ? 5.027 -0.214 20.731 1.00 97.75 206 SER A N 1
ATOM 1618 C CA . SER A 1 206 ? 4.155 0.370 21.762 1.00 97.75 206 SER A CA 1
ATOM 1619 C C . SER A 1 206 ? 3.778 -0.622 22.872 1.00 97.75 206 SER A C 1
ATOM 1621 O O . SER A 1 206 ? 3.189 -0.233 23.876 1.00 97.75 206 SER A O 1
ATOM 1623 N N . GLY A 1 207 ? 4.083 -1.914 22.691 1.00 97.88 207 GLY A N 1
ATOM 1624 C CA . GLY A 1 207 ? 3.643 -2.992 23.575 1.00 97.88 207 GLY A CA 1
ATOM 1625 C C . GLY A 1 207 ? 2.225 -3.491 23.287 1.00 97.88 207 GLY A C 1
ATOM 1626 O O . GLY A 1 207 ? 1.778 -4.416 23.964 1.00 97.88 207 GLY A O 1
ATOM 1627 N N . CYS A 1 208 ? 1.532 -2.926 22.292 1.00 98.44 208 CYS A N 1
ATOM 1628 C CA . CYS A 1 208 ? 0.197 -3.364 21.897 1.00 98.44 208 CYS A CA 1
ATOM 1629 C C . CYS A 1 208 ? 0.195 -4.809 21.366 1.00 98.44 208 CYS A C 1
ATOM 1631 O O . CYS A 1 208 ? 1.233 -5.408 21.048 1.00 98.44 208 CYS A O 1
ATOM 1633 N N . ARG A 1 209 ? -1.009 -5.365 21.223 1.00 98.75 209 ARG A N 1
ATOM 1634 C CA . ARG A 1 209 ? -1.248 -6.576 20.428 1.00 98.75 209 ARG A CA 1
ATOM 1635 C C . ARG A 1 209 ? -1.697 -6.177 19.030 1.00 98.75 209 ARG A C 1
ATOM 1637 O O . ARG A 1 209 ? -2.268 -5.104 18.844 1.00 98.75 209 ARG A O 1
ATOM 1644 N N . ALA A 1 210 ? -1.470 -7.046 18.054 1.00 98.88 210 ALA A N 1
ATOM 1645 C CA . ALA A 1 210 ? -1.884 -6.802 16.682 1.00 98.88 210 ALA A CA 1
ATOM 1646 C C . ALA A 1 210 ? -2.459 -8.057 16.017 1.00 98.88 210 ALA A C 1
ATOM 1648 O O . ALA A 1 210 ? -2.101 -9.190 16.347 1.00 98.88 210 ALA A O 1
ATOM 1649 N N . ALA A 1 211 ? -3.371 -7.846 15.079 1.00 98.81 211 ALA A N 1
ATOM 1650 C CA . ALA A 1 211 ? -3.739 -8.804 14.059 1.00 98.81 211 ALA A CA 1
ATOM 1651 C C . ALA A 1 211 ? -3.596 -8.140 12.690 1.00 98.81 211 ALA A C 1
ATOM 1653 O O . ALA A 1 211 ? -3.724 -6.923 12.567 1.00 98.81 211 ALA A O 1
ATOM 1654 N N . ALA A 1 212 ? -3.339 -8.939 11.669 1.00 98.62 212 ALA A N 1
ATOM 1655 C CA . ALA A 1 212 ? -3.141 -8.455 10.321 1.00 98.62 212 ALA A CA 1
ATOM 1656 C C . ALA A 1 212 ? -3.792 -9.392 9.310 1.00 98.62 212 ALA A C 1
ATOM 1658 O O . ALA A 1 212 ? -3.774 -10.616 9.492 1.00 98.62 212 ALA A O 1
ATOM 1659 N N . VAL A 1 213 ? -4.350 -8.809 8.253 1.00 98.44 213 VAL A N 1
ATOM 1660 C CA . VAL A 1 213 ? -4.836 -9.554 7.093 1.00 98.44 213 VAL A CA 1
ATOM 1661 C C . VAL A 1 213 ? -4.234 -9.020 5.808 1.00 98.44 213 VAL A C 1
ATOM 1663 O O . VAL A 1 213 ? -4.019 -7.818 5.665 1.00 98.44 213 VAL A O 1
ATOM 1666 N N . ASP A 1 214 ? -3.996 -9.915 4.862 1.00 97.06 214 ASP A N 1
ATOM 1667 C CA . ASP A 1 214 ? -3.685 -9.575 3.479 1.00 97.06 214 ASP A CA 1
ATOM 1668 C C . ASP A 1 214 ? -4.278 -10.655 2.569 1.00 97.06 214 ASP A C 1
ATOM 1670 O O . ASP A 1 214 ? -4.346 -11.823 2.956 1.00 97.06 214 ASP A O 1
ATOM 1674 N N . HIS A 1 215 ? -4.732 -10.281 1.378 1.00 92.06 215 HIS A N 1
ATOM 1675 C CA . HIS A 1 215 ? -5.319 -11.230 0.433 1.00 92.06 215 HIS A CA 1
ATOM 1676 C C . HIS A 1 215 ? -4.244 -11.937 -0.417 1.00 92.06 215 HIS A C 1
ATOM 1678 O O . HIS A 1 215 ? -4.550 -12.869 -1.157 1.00 92.06 215 HIS A O 1
ATOM 1684 N N . SER A 1 216 ? -2.985 -11.482 -0.361 1.00 90.31 216 SER A N 1
ATOM 1685 C CA . SER A 1 216 ? -1.843 -12.109 -1.024 1.00 90.31 216 SER A CA 1
ATOM 1686 C C . SER A 1 216 ? -1.182 -13.142 -0.099 1.00 90.31 216 SER A C 1
ATOM 1688 O O . SER A 1 216 ? -0.533 -12.759 0.883 1.00 90.31 216 SER A O 1
ATOM 1690 N N . PRO A 1 217 ? -1.226 -14.450 -0.430 1.00 88.94 217 PRO A N 1
ATOM 1691 C CA . PRO A 1 217 ? -0.584 -15.494 0.377 1.00 88.94 217 PRO A CA 1
ATOM 1692 C C . PRO A 1 217 ? 0.924 -15.264 0.563 1.00 88.94 217 PRO A C 1
ATOM 1694 O O . PRO A 1 217 ? 1.505 -15.587 1.600 1.00 88.94 217 PRO A O 1
ATOM 1697 N N . GLU A 1 218 ? 1.574 -14.672 -0.443 1.00 87.44 218 GLU A N 1
ATOM 1698 C CA . GLU A 1 218 ? 3.006 -14.377 -0.413 1.00 87.44 218 GLU A CA 1
ATOM 1699 C C . GLU A 1 218 ? 3.338 -13.246 0.571 1.00 87.44 218 GLU A C 1
ATOM 1701 O O . GLU A 1 218 ? 4.359 -13.309 1.261 1.00 87.44 218 GLU A O 1
ATOM 1706 N N . MET A 1 219 ? 2.468 -12.236 0.671 1.00 92.94 219 MET A N 1
ATOM 1707 C CA . MET A 1 219 ? 2.602 -11.155 1.651 1.00 92.94 219 MET A CA 1
ATOM 1708 C C . MET A 1 219 ? 2.322 -11.648 3.062 1.00 92.94 219 MET A C 1
ATOM 1710 O O . MET A 1 219 ? 3.116 -11.374 3.955 1.00 92.94 219 MET A O 1
ATOM 1714 N N . VAL A 1 220 ? 1.290 -12.476 3.248 1.00 96.50 220 VAL A N 1
ATOM 1715 C CA . VAL A 1 220 ? 1.017 -13.148 4.528 1.00 96.50 220 VAL A CA 1
ATOM 1716 C C . VAL A 1 220 ? 2.244 -13.926 4.998 1.00 96.50 220 VAL A C 1
ATOM 1718 O O . VAL A 1 220 ? 2.700 -13.743 6.128 1.00 96.50 220 VAL A O 1
ATOM 1721 N N . LYS A 1 221 ? 2.836 -14.743 4.119 1.00 95.56 221 LYS A N 1
ATOM 1722 C CA . LYS A 1 221 ? 4.052 -15.498 4.432 1.00 95.56 221 LYS A CA 1
ATOM 1723 C C . LYS A 1 221 ? 5.219 -14.575 4.791 1.00 95.56 221 LYS A C 1
ATOM 1725 O O . LYS A 1 221 ? 5.911 -14.817 5.778 1.00 95.56 221 LYS A O 1
ATOM 1730 N N . LEU A 1 222 ? 5.441 -13.510 4.020 1.00 92.88 222 LEU A N 1
ATOM 1731 C CA . LEU A 1 222 ? 6.502 -12.544 4.305 1.00 92.88 222 LEU A CA 1
ATOM 1732 C C . LEU A 1 222 ? 6.291 -11.834 5.649 1.00 92.88 222 LEU A C 1
ATOM 1734 O O . LEU A 1 222 ? 7.226 -11.770 6.443 1.00 92.88 222 LEU A O 1
ATOM 1738 N N . ALA A 1 223 ? 5.080 -11.355 5.932 1.00 97.44 223 ALA A N 1
ATOM 1739 C CA . ALA A 1 223 ? 4.731 -10.709 7.192 1.00 97.44 223 ALA A CA 1
ATOM 1740 C C . ALA A 1 223 ? 4.939 -11.642 8.388 1.00 97.44 223 ALA A C 1
ATOM 1742 O O . ALA A 1 223 ? 5.450 -11.204 9.422 1.00 97.44 223 ALA A O 1
ATOM 1743 N N . GLN A 1 224 ? 4.613 -12.929 8.235 1.00 98.06 224 GLN A N 1
ATOM 1744 C CA . GLN A 1 224 ? 4.875 -13.951 9.247 1.00 98.06 224 GLN A CA 1
ATOM 1745 C C . GLN A 1 224 ? 6.373 -14.161 9.493 1.00 98.06 224 GLN A C 1
ATOM 1747 O O . GLN A 1 224 ? 6.795 -14.233 10.645 1.00 98.06 224 GLN A O 1
ATOM 1752 N N . GLU A 1 225 ? 7.190 -14.224 8.441 1.00 96.75 225 GLU A N 1
ATOM 1753 C CA . GLU A 1 225 ? 8.646 -14.350 8.575 1.00 96.75 225 GLU A CA 1
ATOM 1754 C C . GLU A 1 225 ? 9.276 -13.115 9.233 1.00 96.75 225 GLU A C 1
ATOM 1756 O O . GLU A 1 225 ? 10.105 -13.234 10.134 1.00 96.75 225 GLU A O 1
ATOM 1761 N N . VAL A 1 226 ? 8.877 -11.923 8.787 1.00 94.94 226 VAL A N 1
ATOM 1762 C CA . VAL A 1 226 ? 9.401 -10.625 9.239 1.00 94.94 226 VAL A CA 1
ATOM 1763 C C . VAL A 1 226 ? 9.015 -10.327 10.692 1.00 94.94 226 VAL A C 1
ATOM 1765 O O . VAL A 1 226 ? 9.754 -9.640 11.399 1.00 94.94 226 VAL A O 1
ATOM 1768 N N . ASN A 1 227 ? 7.890 -10.871 11.162 1.00 97.62 227 ASN A N 1
ATOM 1769 C CA . ASN A 1 227 ? 7.374 -10.678 12.519 1.00 97.62 227 ASN A CA 1
ATOM 1770 C C . ASN A 1 227 ? 7.340 -11.978 13.348 1.00 97.62 227 ASN A C 1
ATOM 1772 O O . ASN A 1 227 ? 6.568 -12.086 14.308 1.00 97.62 227 ASN A O 1
ATOM 1776 N N . HIS A 1 228 ? 8.180 -12.959 13.004 1.00 97.62 228 HIS A N 1
ATOM 1777 C CA . HIS A 1 228 ? 8.190 -14.296 13.606 1.00 97.62 228 HIS A CA 1
ATOM 1778 C C . HIS A 1 228 ? 8.186 -14.272 15.144 1.00 97.62 228 HIS A C 1
ATOM 1780 O O . HIS A 1 228 ? 7.404 -14.979 15.784 1.00 97.62 228 HIS A O 1
ATOM 1786 N N . ASP A 1 229 ? 9.013 -13.425 15.758 1.00 97.69 229 ASP A N 1
ATOM 1787 C CA . ASP A 1 229 ? 9.140 -13.382 17.217 1.00 97.69 229 ASP A CA 1
ATOM 1788 C C . ASP A 1 229 ? 7.881 -12.849 17.904 1.00 97.69 229 ASP A C 1
ATOM 1790 O O . ASP A 1 229 ? 7.471 -13.378 18.938 1.00 97.69 229 ASP A O 1
ATOM 1794 N N . ALA A 1 230 ? 7.212 -11.854 17.315 1.00 98.12 230 ALA A N 1
ATOM 1795 C CA . ALA A 1 230 ? 5.949 -11.339 17.837 1.00 98.12 230 ALA A CA 1
ATOM 1796 C C . ALA A 1 230 ? 4.827 -12.384 17.746 1.00 98.12 230 ALA A C 1
ATOM 1798 O O . ALA A 1 230 ? 4.003 -12.486 18.659 1.00 98.12 230 ALA A O 1
ATOM 1799 N N . ILE A 1 231 ? 4.826 -13.198 16.686 1.00 98.38 231 ILE A N 1
ATOM 1800 C CA . ILE A 1 231 ? 3.890 -14.318 16.514 1.00 98.38 231 ILE A CA 1
ATOM 1801 C C . ILE A 1 231 ? 4.174 -15.411 17.546 1.00 98.38 231 ILE A C 1
ATOM 1803 O O . ILE A 1 231 ? 3.263 -15.854 18.247 1.00 98.38 231 ILE A O 1
ATOM 1807 N N . LYS A 1 232 ? 5.444 -15.794 17.721 1.00 98.00 232 LYS A N 1
ATOM 1808 C CA . LYS A 1 232 ? 5.867 -16.772 18.736 1.00 98.00 232 LYS A CA 1
ATOM 1809 C C . LYS A 1 232 ? 5.487 -16.326 20.152 1.00 98.00 232 LYS A C 1
ATOM 1811 O O . LYS A 1 232 ? 5.081 -17.148 20.971 1.00 98.00 232 LYS A O 1
ATOM 1816 N N . GLN A 1 233 ? 5.558 -15.023 20.424 1.00 97.69 233 GLN A N 1
ATOM 1817 C CA . GLN A 1 233 ? 5.131 -14.397 21.681 1.00 97.69 233 GLN A CA 1
ATOM 1818 C C . GLN A 1 233 ? 3.607 -14.200 21.794 1.00 97.69 233 GLN A C 1
ATOM 1820 O O . GLN A 1 233 ? 3.141 -13.675 22.802 1.00 97.69 233 GLN A O 1
ATOM 1825 N N . ARG A 1 234 ? 2.819 -14.595 20.783 1.00 97.50 234 ARG A N 1
ATOM 1826 C CA . ARG A 1 234 ? 1.357 -14.400 20.707 1.00 97.50 234 ARG A CA 1
ATOM 1827 C C . ARG A 1 234 ? 0.914 -12.931 20.794 1.00 97.50 234 ARG A C 1
ATOM 1829 O O . ARG A 1 234 ? -0.218 -12.642 21.188 1.00 97.50 234 ARG A O 1
ATOM 1836 N N . ARG A 1 235 ? 1.798 -12.001 20.418 1.00 98.12 235 ARG A N 1
ATOM 1837 C CA . ARG A 1 235 ? 1.497 -10.564 20.307 1.00 98.12 235 ARG A CA 1
ATOM 1838 C C . ARG A 1 235 ? 0.985 -10.179 18.922 1.00 98.12 235 ARG A C 1
ATOM 1840 O O . ARG A 1 235 ? 0.314 -9.159 18.815 1.00 98.12 235 ARG A O 1
ATOM 1847 N N . LEU A 1 236 ? 1.262 -10.998 17.905 1.00 98.81 236 LEU A N 1
ATOM 1848 C CA . LEU A 1 236 ? 0.790 -10.808 16.537 1.00 98.81 236 LEU A CA 1
ATOM 1849 C C . LEU A 1 236 ? 0.103 -12.067 15.991 1.00 98.81 236 LEU A C 1
ATOM 1851 O O . LEU A 1 236 ? 0.580 -13.182 16.190 1.00 98.81 236 LEU A O 1
ATOM 1855 N N . GLU A 1 237 ? -0.987 -11.864 15.259 1.00 98.38 237 GLU A N 1
ATOM 1856 C CA . GLU A 1 237 ? -1.660 -12.865 14.430 1.00 98.38 237 GLU A CA 1
ATOM 1857 C C . GLU A 1 237 ? -1.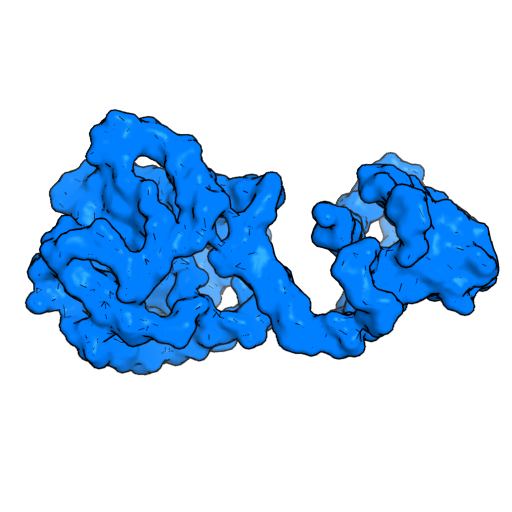727 -12.362 12.978 1.00 98.38 237 GLU A C 1
ATOM 1859 O O . GLU A 1 237 ? -2.197 -11.256 12.747 1.00 98.38 237 GLU A O 1
ATOM 1864 N N . VAL A 1 238 ? -1.283 -13.152 11.996 1.00 98.62 238 VAL A N 1
ATOM 1865 C CA . VAL A 1 238 ? -1.336 -12.780 10.566 1.00 98.62 238 VAL A CA 1
ATOM 1866 C C . VAL A 1 238 ? -2.118 -13.843 9.804 1.00 98.62 238 VAL A C 1
ATOM 1868 O O . VAL A 1 238 ? -1.785 -15.027 9.910 1.00 98.62 238 VAL A O 1
ATOM 1871 N N . ARG A 1 239 ? -3.144 -13.436 9.049 1.00 98.06 239 ARG A N 1
ATOM 1872 C CA . ARG A 1 239 ? -4.036 -14.337 8.304 1.00 98.06 239 ARG A CA 1
ATOM 1873 C C . ARG A 1 239 ? -4.197 -13.905 6.850 1.00 98.06 239 ARG A C 1
ATOM 1875 O O . ARG A 1 239 ? -4.185 -12.719 6.549 1.00 98.06 239 ARG A O 1
ATOM 1882 N N . GLU A 1 240 ? -4.412 -14.875 5.972 1.00 97.69 240 GLU A N 1
ATOM 1883 C CA . GLU A 1 240 ? -4.934 -14.607 4.632 1.00 97.69 240 GLU A CA 1
ATOM 1884 C C . GLU A 1 240 ? -6.439 -14.341 4.725 1.00 97.69 240 GLU A C 1
ATOM 1886 O O . GLU A 1 240 ? -7.164 -15.154 5.305 1.00 97.69 240 GLU A O 1
ATOM 1891 N N . ALA A 1 241 ? -6.895 -13.194 4.220 1.00 94.62 241 ALA A N 1
ATOM 1892 C CA . ALA A 1 241 ? -8.315 -12.860 4.130 1.00 94.62 241 ALA A CA 1
ATOM 1893 C C . ALA A 1 241 ? -8.557 -11.697 3.161 1.00 94.62 241 ALA A C 1
ATOM 1895 O O . ALA A 1 241 ? -7.708 -10.817 3.006 1.00 94.62 241 ALA A O 1
ATOM 1896 N N . GLU A 1 242 ? -9.750 -11.671 2.573 1.00 93.25 242 GLU A N 1
ATOM 1897 C CA . GLU A 1 242 ? -10.254 -10.504 1.854 1.00 93.25 242 GLU A CA 1
ATOM 1898 C C . GLU A 1 242 ? -10.678 -9.409 2.849 1.00 93.25 242 GLU A C 1
ATOM 1900 O O . GLU A 1 242 ? -11.123 -9.684 3.969 1.00 93.25 242 GLU A O 1
ATOM 1905 N N . ALA A 1 243 ? -10.508 -8.147 2.455 1.00 94.31 243 ALA A N 1
ATOM 1906 C CA . ALA A 1 243 ? -10.709 -6.996 3.339 1.00 94.31 243 ALA A CA 1
ATOM 1907 C C . ALA A 1 243 ? -12.179 -6.784 3.755 1.00 94.31 243 ALA A C 1
ATOM 1909 O O . ALA A 1 243 ? -12.443 -6.173 4.789 1.00 94.31 243 ALA A O 1
ATOM 1910 N N . ASP A 1 244 ? -13.121 -7.282 2.956 1.00 95.00 244 ASP A N 1
ATOM 1911 C CA . ASP A 1 244 ? -14.570 -7.226 3.171 1.00 95.00 244 ASP A CA 1
ATOM 1912 C C . ASP A 1 244 ? -15.118 -8.459 3.917 1.00 95.00 244 ASP A C 1
ATOM 1914 O O . ASP A 1 244 ? -16.308 -8.515 4.223 1.00 95.00 244 ASP A O 1
ATOM 1918 N N . GLN A 1 245 ? -14.263 -9.438 4.245 1.00 95.75 245 GLN A N 1
ATOM 1919 C CA . GLN A 1 245 ? -14.634 -10.688 4.921 1.00 95.75 245 GLN A CA 1
ATOM 1920 C C . GLN A 1 245 ? -13.618 -11.040 6.016 1.00 95.75 245 GLN A C 1
ATOM 1922 O O . GLN A 1 245 ? -12.873 -12.023 5.946 1.00 95.75 245 GLN A O 1
ATOM 1927 N N . LEU A 1 246 ? -13.579 -10.219 7.065 1.00 98.12 246 LEU A N 1
ATOM 1928 C CA . LEU A 1 246 ? -12.581 -10.331 8.120 1.00 98.12 246 LEU A CA 1
ATOM 1929 C C . LEU A 1 246 ? -12.887 -11.524 9.048 1.00 98.12 246 LEU A C 1
ATOM 1931 O O . LEU A 1 246 ? -13.951 -11.570 9.674 1.00 98.12 246 LEU A O 1
ATOM 1935 N N . PRO A 1 247 ? -11.938 -12.459 9.267 1.00 97.81 247 PRO A N 1
ATOM 1936 C CA . PRO A 1 247 ? -12.168 -13.697 10.018 1.00 97.81 247 PRO A CA 1
ATOM 1937 C C . PRO A 1 247 ? -12.109 -13.484 11.543 1.00 97.81 247 PRO A C 1
ATOM 1939 O O . PRO A 1 247 ? -11.490 -14.253 12.288 1.00 97.81 247 PRO A O 1
ATOM 1942 N N . PHE A 1 248 ? -12.727 -12.410 12.028 1.00 98.44 248 PHE A N 1
ATOM 1943 C CA . PHE A 1 248 ? -12.697 -11.980 13.419 1.00 98.44 248 PHE A CA 1
ATOM 1944 C C . PHE A 1 248 ? -14.106 -11.701 13.956 1.00 98.44 248 PHE A C 1
ATOM 1946 O O . PHE A 1 248 ? -14.969 -11.241 13.208 1.00 98.44 248 PHE A O 1
ATOM 1953 N N . PRO A 1 249 ? -14.361 -11.956 15.251 1.00 98.25 249 PRO A N 1
ATOM 1954 C CA . PRO A 1 249 ? -15.628 -11.614 15.884 1.00 98.25 249 PRO A CA 1
ATOM 1955 C C . PRO A 1 249 ? -15.823 -10.096 15.988 1.00 98.25 249 PRO A C 1
ATOM 1957 O O . PRO A 1 249 ? -14.872 -9.315 15.909 1.00 98.25 249 PRO A O 1
ATOM 1960 N N . ASN A 1 250 ? -17.075 -9.695 16.201 1.00 98.56 250 ASN A N 1
ATOM 1961 C CA . ASN A 1 250 ? -17.446 -8.298 16.407 1.00 98.56 250 ASN A CA 1
ATOM 1962 C C . ASN A 1 250 ? -16.717 -7.723 17.630 1.00 98.56 250 ASN A C 1
ATOM 1964 O O . ASN A 1 250 ? -16.586 -8.403 18.647 1.00 98.56 250 ASN A O 1
ATOM 1968 N N . GLY A 1 251 ? -16.297 -6.461 17.561 1.00 98.50 251 GLY A N 1
ATOM 1969 C CA . GLY A 1 251 ? -15.758 -5.762 18.730 1.00 98.50 251 GLY A CA 1
ATOM 1970 C C . GLY A 1 251 ? -14.392 -6.230 19.241 1.00 98.50 251 GLY A C 1
ATOM 1971 O O . GLY A 1 251 ? -14.048 -5.921 20.377 1.00 98.50 251 GLY A O 1
ATOM 1972 N N . LYS A 1 252 ? -13.622 -6.987 18.450 1.00 98.50 252 LYS A N 1
ATOM 1973 C CA . LYS A 1 252 ? -12.327 -7.554 18.859 1.00 98.50 252 LYS A CA 1
ATOM 1974 C C . LYS A 1 252 ? -11.209 -6.512 19.002 1.00 98.50 252 LYS A C 1
ATOM 1976 O O . LYS A 1 252 ? -10.331 -6.706 19.841 1.00 98.50 252 LYS A O 1
ATOM 1981 N N . PHE A 1 253 ? -11.203 -5.465 18.179 1.00 98.88 253 PHE A N 1
ATOM 1982 C CA . PHE A 1 253 ? -10.058 -4.553 18.041 1.00 98.88 253 PHE A CA 1
ATOM 1983 C C . PHE A 1 253 ? -10.347 -3.170 18.608 1.00 98.88 253 PHE A C 1
ATOM 1985 O O . PHE A 1 253 ? -11.435 -2.644 18.414 1.00 98.88 253 PHE A O 1
ATOM 1992 N N . THR A 1 254 ? -9.379 -2.542 19.269 1.00 98.81 254 THR A N 1
ATOM 1993 C CA . THR A 1 254 ? -9.529 -1.155 19.755 1.00 98.81 254 THR A CA 1
ATOM 1994 C C . THR A 1 254 ? -9.202 -0.136 18.667 1.00 98.81 254 THR A C 1
ATOM 1996 O O . THR A 1 254 ? -9.658 1.007 18.716 1.00 98.81 254 THR A O 1
ATOM 1999 N N . CYS A 1 255 ? -8.416 -0.537 17.671 1.00 98.75 255 CYS A N 1
ATOM 2000 C CA . CYS A 1 255 ? -8.068 0.309 16.546 1.00 98.75 255 CYS A CA 1
ATOM 2001 C C . CYS A 1 255 ? -7.819 -0.495 15.271 1.00 98.75 255 CYS A C 1
ATOM 2003 O O . CYS A 1 255 ? -7.488 -1.681 15.324 1.00 98.75 255 CYS A O 1
ATOM 2005 N N . ALA A 1 256 ? -7.985 0.158 14.124 1.00 98.81 256 ALA A N 1
ATOM 2006 C CA . ALA A 1 256 ? -7.703 -0.417 12.818 1.00 98.81 256 ALA A CA 1
ATOM 2007 C C . ALA A 1 256 ? -6.921 0.555 11.926 1.00 98.81 256 ALA A C 1
ATOM 2009 O O . ALA A 1 256 ? -7.071 1.774 12.047 1.00 98.81 256 ALA A O 1
ATOM 2010 N N . ALA A 1 257 ? -6.114 -0.004 11.024 1.00 98.69 257 ALA A N 1
ATOM 2011 C CA . ALA A 1 257 ? -5.306 0.732 10.066 1.00 98.69 257 ALA A CA 1
ATOM 2012 C C . ALA A 1 257 ? -5.347 0.137 8.654 1.00 98.69 257 ALA A C 1
ATOM 2014 O O . ALA A 1 257 ? -5.444 -1.079 8.482 1.00 98.69 257 ALA A O 1
ATOM 2015 N N . LEU A 1 258 ? -5.221 1.015 7.654 1.00 96.56 258 LEU A N 1
ATOM 2016 C CA . LEU A 1 258 ? -4.960 0.673 6.254 1.00 96.56 258 LEU A CA 1
ATOM 2017 C C . LEU A 1 258 ? -3.932 1.657 5.698 1.00 96.56 258 LEU A C 1
ATOM 2019 O O . LEU A 1 258 ? -4.042 2.862 5.931 1.00 96.56 258 LEU A O 1
ATOM 2023 N N . THR A 1 259 ? -2.979 1.169 4.907 1.00 95.12 259 THR A N 1
ATOM 2024 C CA . THR A 1 259 ? -1.978 2.038 4.272 1.00 95.12 259 THR A CA 1
ATOM 2025 C C . THR A 1 259 ? -1.888 1.755 2.784 1.00 95.12 259 THR A C 1
ATOM 2027 O O . THR A 1 259 ? -1.463 0.678 2.393 1.00 95.12 259 THR A O 1
ATOM 2030 N N . ASN A 1 260 ? -2.247 2.726 1.940 1.00 89.25 260 ASN A N 1
ATOM 2031 C CA . ASN A 1 260 ? -2.165 2.629 0.474 1.00 89.25 260 ASN A CA 1
ATOM 2032 C C . ASN A 1 260 ? -2.961 1.460 -0.148 1.00 89.25 260 ASN A C 1
ATOM 2034 O O . ASN A 1 260 ? -2.712 1.076 -1.286 1.00 89.25 260 ASN A O 1
ATOM 2038 N N . VAL A 1 261 ? -3.952 0.925 0.571 1.00 88.94 261 VAL A N 1
ATOM 2039 C CA . VAL A 1 261 ? -4.828 -0.162 0.094 1.00 88.94 261 VAL A CA 1
ATOM 2040 C C . VAL A 1 261 ? -6.130 0.383 -0.498 1.00 88.94 261 VAL A C 1
ATOM 2042 O O . VAL A 1 261 ? -6.670 -0.186 -1.439 1.00 88.94 261 VAL A O 1
ATOM 2045 N N . PHE A 1 262 ? -6.627 1.505 0.034 1.00 91.19 262 PHE A N 1
ATOM 2046 C CA . PHE A 1 262 ? -8.009 1.959 -0.163 1.00 91.19 262 PHE A CA 1
ATOM 2047 C C . PHE A 1 262 ? -8.412 2.131 -1.638 1.00 91.19 262 PHE A C 1
ATOM 2049 O O . PHE A 1 262 ? -9.479 1.683 -2.040 1.00 91.19 262 PHE A O 1
ATOM 2056 N N . GLY A 1 263 ? -7.533 2.708 -2.465 1.00 86.69 263 GLY A N 1
ATOM 2057 C CA . GLY A 1 263 ? -7.791 2.924 -3.893 1.00 86.69 263 GLY A CA 1
ATOM 2058 C C . GLY A 1 263 ? -7.811 1.656 -4.754 1.00 86.69 263 GLY A C 1
ATOM 2059 O O . GLY A 1 263 ? -8.174 1.734 -5.925 1.00 86.69 263 GLY A O 1
ATOM 2060 N N . PHE A 1 264 ? -7.430 0.502 -4.197 1.00 84.00 264 PHE A N 1
ATOM 2061 C CA . PHE A 1 264 ? -7.481 -0.801 -4.866 1.00 84.00 264 PHE A CA 1
ATOM 2062 C C . PHE A 1 264 ? -8.689 -1.650 -4.447 1.00 84.00 264 PHE A C 1
ATOM 2064 O O . PHE A 1 264 ? -8.870 -2.744 -4.983 1.00 84.00 2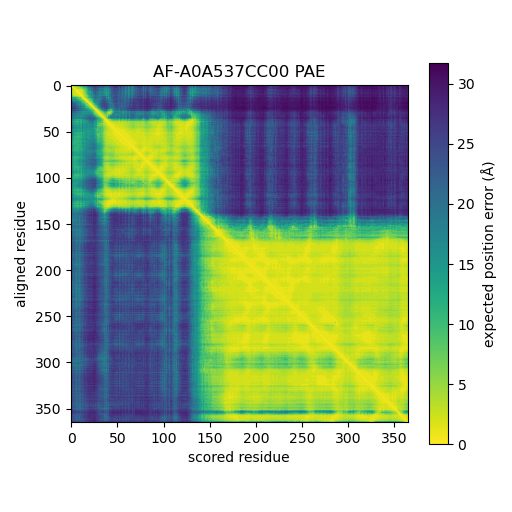64 PHE A O 1
ATOM 2071 N N . LEU A 1 265 ? -9.489 -1.185 -3.482 1.00 87.81 265 LEU A N 1
ATOM 2072 C CA . LEU A 1 265 ? -10.631 -1.936 -2.970 1.00 87.81 265 LEU A CA 1
ATOM 2073 C C . LEU A 1 265 ? -11.763 -1.959 -4.010 1.00 87.81 265 LEU A C 1
ATOM 2075 O O . LEU A 1 265 ? -12.191 -0.890 -4.446 1.00 87.81 265 LEU A O 1
ATOM 2079 N N . PRO A 1 266 ? -12.286 -3.143 -4.388 1.00 85.25 266 PRO A N 1
ATOM 2080 C CA . PRO A 1 266 ? -13.428 -3.233 -5.299 1.00 85.25 266 PRO A CA 1
ATOM 2081 C C . PRO A 1 266 ? -14.691 -2.578 -4.727 1.00 85.25 266 PRO A C 1
ATOM 2083 O O . PRO A 1 266 ? -15.421 -1.908 -5.452 1.00 85.25 266 PRO A O 1
ATOM 2086 N N . ASP A 1 267 ? -14.916 -2.758 -3.422 1.00 91.19 267 ASP A N 1
ATOM 2087 C CA . ASP A 1 267 ? -16.004 -2.142 -2.665 1.00 91.19 267 ASP A CA 1
ATOM 2088 C C . ASP A 1 267 ? -15.458 -1.571 -1.339 1.00 91.19 267 ASP A C 1
ATOM 2090 O O . ASP A 1 267 ? -15.392 -2.273 -0.325 1.00 91.19 267 ASP A O 1
ATOM 2094 N N . PRO A 1 268 ? -15.014 -0.301 -1.316 1.00 95.19 268 PRO A N 1
ATOM 2095 C CA . PRO A 1 268 ? -14.492 0.314 -0.097 1.00 95.19 268 PRO A CA 1
ATOM 2096 C C . PRO A 1 268 ? -15.558 0.481 0.995 1.00 95.19 268 PRO A C 1
ATOM 2098 O O . PRO A 1 268 ? -15.206 0.525 2.173 1.00 95.19 268 PRO A O 1
ATOM 2101 N N . HIS A 1 269 ? -16.848 0.579 0.644 1.00 95.25 269 HIS A N 1
ATOM 2102 C CA . HIS A 1 269 ? -17.919 0.721 1.635 1.00 95.25 269 HIS A CA 1
ATOM 2103 C C . HIS A 1 269 ? -18.099 -0.583 2.412 1.00 95.25 269 HIS A C 1
ATOM 2105 O O . HIS A 1 269 ? -18.076 -0.553 3.644 1.00 95.25 269 HIS A O 1
ATOM 2111 N N . ALA A 1 270 ? -18.156 -1.724 1.717 1.00 95.75 270 ALA A N 1
ATOM 2112 C CA . ALA A 1 270 ? -18.226 -3.042 2.349 1.00 95.75 270 ALA A CA 1
ATOM 2113 C C . ALA A 1 270 ? -17.040 -3.291 3.299 1.00 95.75 270 ALA A C 1
ATOM 2115 O O . ALA A 1 270 ? -17.227 -3.730 4.435 1.00 95.75 270 ALA A O 1
ATOM 2116 N N . VAL A 1 271 ? -15.826 -2.920 2.879 1.00 98.06 271 VAL A N 1
ATOM 2117 C CA . VAL A 1 271 ? -14.616 -3.020 3.712 1.00 98.06 271 VAL A CA 1
ATOM 2118 C C . VAL A 1 271 ? -14.716 -2.146 4.964 1.00 98.06 271 VAL A C 1
ATOM 2120 O O . VAL A 1 271 ? -14.402 -2.599 6.064 1.00 98.06 271 VAL A O 1
ATOM 2123 N N . LEU A 1 272 ? -15.187 -0.902 4.839 1.00 98.56 272 LEU A N 1
ATOM 2124 C CA . LEU A 1 272 ? -15.379 -0.015 5.990 1.00 98.56 272 LEU A CA 1
ATOM 2125 C C . LEU A 1 272 ? -16.442 -0.551 6.961 1.00 98.56 272 LEU A C 1
ATOM 2127 O O . LEU A 1 272 ? -16.236 -0.486 8.176 1.00 98.56 272 LEU A O 1
ATOM 2131 N N . VAL A 1 273 ? -17.543 -1.114 6.455 1.00 98.50 273 VAL A N 1
ATOM 2132 C CA . VAL A 1 273 ? -18.573 -1.779 7.274 1.00 98.50 273 VAL A CA 1
ATOM 2133 C C . VAL A 1 273 ? -17.973 -2.956 8.044 1.00 98.50 273 VAL A C 1
ATOM 2135 O O . VAL A 1 273 ? -18.214 -3.098 9.247 1.00 98.50 273 VAL A O 1
ATOM 2138 N N . GLU A 1 274 ? -17.146 -3.764 7.388 1.00 98.56 274 GLU A N 1
ATOM 2139 C CA . GLU A 1 274 ? -16.523 -4.939 7.990 1.00 98.56 274 GLU A CA 1
ATOM 2140 C C . GLU A 1 274 ? -15.465 -4.565 9.044 1.00 98.56 274 GLU A C 1
ATOM 2142 O O . GLU A 1 274 ? -15.448 -5.119 10.149 1.00 98.56 274 GLU A O 1
ATOM 2147 N N . ILE A 1 275 ? -14.646 -3.542 8.781 1.00 98.75 275 ILE A N 1
ATOM 2148 C CA . ILE A 1 275 ? -13.732 -2.963 9.777 1.00 98.75 275 ILE A CA 1
ATOM 2149 C C . ILE A 1 275 ? -14.521 -2.428 10.973 1.00 98.75 275 ILE A C 1
ATOM 2151 O O . ILE A 1 275 ? -14.188 -2.710 12.129 1.00 98.75 275 ILE A O 1
ATOM 2155 N N . ARG A 1 276 ? -15.607 -1.685 10.725 1.00 98.62 276 ARG A N 1
ATOM 2156 C CA . ARG A 1 276 ? -16.465 -1.179 11.798 1.00 98.62 276 ARG A CA 1
ATOM 2157 C C . ARG A 1 276 ? -17.044 -2.326 12.621 1.00 98.62 276 ARG A C 1
ATOM 2159 O O . ARG A 1 276 ? -17.143 -2.203 13.843 1.00 98.62 276 ARG A O 1
ATOM 2166 N N . ARG A 1 277 ? -17.436 -3.443 12.003 1.00 98.56 277 ARG A N 1
ATOM 2167 C CA . ARG A 1 277 ? -17.971 -4.619 12.705 1.00 98.56 277 ARG A CA 1
ATOM 2168 C C . ARG A 1 277 ? -16.969 -5.159 13.727 1.00 98.56 277 ARG A C 1
ATOM 2170 O O . ARG A 1 277 ? -17.341 -5.389 14.883 1.00 98.56 277 ARG A O 1
ATOM 2177 N N . VAL A 1 278 ? -15.709 -5.322 13.329 1.00 98.81 278 VAL A N 1
ATOM 2178 C CA . VAL A 1 278 ? -14.658 -5.908 14.178 1.00 98.81 278 VAL A CA 1
ATOM 2179 C C . VAL A 1 278 ? -14.039 -4.923 15.174 1.00 98.81 278 VAL A C 1
ATOM 2181 O O . VAL A 1 278 ? -13.449 -5.366 16.158 1.00 98.81 278 VAL A O 1
ATOM 2184 N N . LEU A 1 279 ? -14.195 -3.610 14.982 1.00 98.81 279 LEU A N 1
ATOM 2185 C CA . LEU A 1 279 ? -13.797 -2.605 15.974 1.00 98.81 279 LEU A CA 1
ATOM 2186 C C . LEU A 1 279 ? -14.701 -2.645 17.214 1.00 98.81 279 LEU A C 1
ATOM 2188 O O . LEU A 1 279 ? -15.909 -2.848 17.109 1.00 98.81 279 LEU A O 1
ATOM 2192 N N . ALA A 1 280 ? -14.137 -2.444 18.398 1.00 98.50 280 ALA A N 1
ATOM 2193 C CA . ALA A 1 280 ? -14.843 -2.276 19.662 1.00 98.50 280 ALA A CA 1
ATOM 2194 C C . ALA A 1 280 ? -15.632 -0.960 19.686 1.00 98.50 280 ALA A C 1
ATOM 2196 O O . ALA A 1 280 ? -15.457 -0.091 18.829 1.00 98.50 280 ALA A O 1
ATOM 2197 N N . LYS A 1 281 ? -16.515 -0.817 20.677 1.00 96.88 281 LYS A N 1
ATOM 2198 C CA . LYS A 1 281 ? -17.081 0.494 21.000 1.00 96.88 281 LYS A CA 1
ATOM 2199 C C . LYS A 1 281 ? -15.939 1.458 21.350 1.00 96.88 281 LYS A C 1
ATOM 2201 O O . LYS A 1 281 ? -14.963 1.029 21.961 1.00 96.88 281 LYS A O 1
ATOM 2206 N N . ASP A 1 282 ? -16.061 2.708 20.919 1.00 95.81 282 ASP A N 1
ATOM 2207 C CA . ASP A 1 282 ? -15.043 3.758 21.048 1.00 95.81 282 ASP A CA 1
ATOM 2208 C C . ASP A 1 282 ? -13.739 3.433 20.286 1.00 95.81 282 ASP A C 1
ATOM 2210 O O . ASP A 1 282 ? -12.688 4.036 20.505 1.00 95.81 282 ASP A O 1
ATOM 2214 N N . GLY A 1 283 ? -13.803 2.464 19.363 1.00 98.06 283 GLY A N 1
ATOM 2215 C CA . GLY A 1 283 ? -12.690 2.071 18.512 1.00 98.06 283 GLY A CA 1
ATOM 2216 C C . GLY A 1 283 ? -12.408 3.099 17.419 1.00 98.06 283 GLY A C 1
ATOM 2217 O O . GLY A 1 283 ? -13.314 3.771 16.924 1.00 98.06 283 GLY A O 1
ATOM 2218 N N . ARG A 1 284 ? -11.144 3.200 17.008 1.00 98.19 284 ARG A N 1
ATOM 2219 C CA . ARG A 1 284 ? -10.683 4.194 16.024 1.00 98.19 284 ARG A CA 1
ATOM 2220 C C . ARG A 1 284 ? -10.130 3.550 14.760 1.00 98.19 284 ARG A C 1
ATOM 2222 O O . ARG A 1 284 ? -9.379 2.582 14.826 1.00 98.19 284 ARG A O 1
ATOM 2229 N N . LEU A 1 285 ? -10.484 4.108 13.613 1.00 98.75 285 LEU A N 1
ATOM 2230 C CA . LEU A 1 285 ? -9.929 3.765 12.312 1.00 98.75 285 LEU A CA 1
ATOM 2231 C C . LEU A 1 285 ? -9.070 4.932 11.829 1.00 98.75 285 LEU A C 1
ATOM 2233 O O . LEU A 1 285 ? -9.540 6.068 11.780 1.00 98.75 285 LEU A O 1
ATOM 2237 N N . VAL A 1 286 ? -7.832 4.636 11.444 1.00 98.69 286 VAL A N 1
ATOM 2238 C CA . VAL A 1 286 ? -6.942 5.593 10.784 1.00 98.69 286 VAL A CA 1
ATOM 2239 C C . VAL A 1 286 ? -6.412 4.957 9.512 1.00 98.69 286 VAL A C 1
ATOM 2241 O O . VAL A 1 286 ? -5.784 3.905 9.572 1.00 98.69 286 VAL A O 1
ATOM 2244 N N . PHE A 1 287 ? -6.631 5.572 8.355 1.00 97.44 287 PHE A N 1
ATOM 2245 C CA . PHE A 1 287 ? -6.050 5.067 7.114 1.00 97.44 287 PHE A CA 1
ATOM 2246 C C . PHE A 1 287 ? -5.420 6.157 6.270 1.00 97.44 287 PHE A C 1
ATOM 2248 O O . PHE A 1 287 ? -5.867 7.301 6.270 1.00 97.44 287 PHE A O 1
ATOM 2255 N N . PHE A 1 288 ? -4.387 5.775 5.528 1.00 96.25 288 PHE A N 1
ATOM 2256 C CA . PHE A 1 288 ? -3.703 6.652 4.593 1.00 96.25 288 PHE A CA 1
ATOM 2257 C C . PHE A 1 288 ? -3.926 6.184 3.154 1.00 96.25 288 PHE A C 1
ATOM 2259 O O . PHE A 1 288 ? -3.801 4.991 2.852 1.00 96.25 288 PHE A O 1
ATOM 2266 N N . THR A 1 289 ? -4.236 7.118 2.257 1.00 92.69 289 THR A N 1
ATOM 2267 C CA . THR A 1 289 ? -4.384 6.855 0.823 1.00 92.69 289 THR A CA 1
ATOM 2268 C C . THR A 1 289 ? -3.822 7.991 -0.034 1.00 92.69 289 THR A C 1
ATOM 2270 O O . THR A 1 289 ? -3.493 9.067 0.469 1.00 92.69 289 THR A O 1
ATOM 2273 N N . VAL A 1 290 ? -3.661 7.716 -1.327 1.00 85.44 290 VAL A N 1
ATOM 2274 C CA . VAL A 1 290 ? -3.124 8.659 -2.314 1.00 85.44 290 VAL A CA 1
ATOM 2275 C C . VAL A 1 290 ? -4.228 9.577 -2.833 1.00 85.44 290 VAL A C 1
ATOM 2277 O O . VAL A 1 290 ? -5.309 9.104 -3.189 1.00 85.44 290 VAL A O 1
ATOM 2280 N N . SER A 1 291 ? -3.946 10.877 -2.915 1.00 88.69 291 SER A N 1
ATOM 2281 C CA . SER A 1 291 ? -4.909 11.858 -3.413 1.00 88.69 291 SER A CA 1
ATOM 2282 C C . SER A 1 291 ? -4.912 11.949 -4.947 1.00 88.69 291 SER A C 1
ATOM 2284 O O . SER A 1 291 ? -3.947 11.527 -5.595 1.00 88.69 291 SER A O 1
ATOM 2286 N N . PRO A 1 292 ? -5.963 12.520 -5.571 1.00 84.44 292 PRO A N 1
ATOM 2287 C CA . PRO A 1 292 ? -6.028 12.706 -7.024 1.00 84.44 292 PRO A CA 1
ATOM 2288 C C . PRO A 1 292 ? -4.820 13.439 -7.625 1.00 84.44 292 PRO A C 1
ATOM 2290 O O . PRO A 1 292 ? -4.427 13.151 -8.755 1.00 84.44 292 PRO A O 1
ATOM 2293 N N . GLU A 1 293 ? -4.212 14.352 -6.868 1.00 84.06 293 GLU A N 1
ATOM 2294 C CA . GLU A 1 293 ? -3.023 15.122 -7.242 1.00 84.06 293 GLU A CA 1
ATOM 2295 C C . GLU A 1 293 ? -1.773 14.242 -7.415 1.00 84.06 293 GLU A C 1
ATOM 2297 O O . GLU A 1 293 ? -0.866 14.602 -8.163 1.00 84.06 293 GLU A O 1
ATOM 2302 N N . MET A 1 294 ? -1.738 13.056 -6.796 1.00 75.81 294 MET A N 1
ATOM 2303 C CA . MET A 1 294 ? -0.628 12.109 -6.933 1.00 75.81 294 MET A CA 1
ATOM 2304 C C . MET A 1 294 ? -0.676 11.282 -8.225 1.00 75.81 294 MET A C 1
ATOM 2306 O O . MET A 1 294 ? 0.285 10.562 -8.522 1.00 75.81 294 MET A O 1
ATOM 2310 N N . ARG A 1 295 ? -1.754 11.362 -9.015 1.00 75.50 295 ARG A N 1
ATOM 2311 C CA . ARG A 1 295 ? -1.893 10.597 -10.262 1.00 75.50 295 ARG A CA 1
ATOM 2312 C C . ARG A 1 295 ? -0.767 10.937 -11.246 1.00 75.50 295 ARG A C 1
ATOM 2314 O O . ARG A 1 295 ? -0.593 12.085 -11.639 1.00 75.50 295 ARG A O 1
ATOM 2321 N N . GLY A 1 296 ? -0.036 9.917 -11.698 1.00 61.94 296 GLY A N 1
ATOM 2322 C CA . GLY A 1 296 ? 1.046 10.061 -12.677 1.00 61.94 296 GLY A CA 1
ATOM 2323 C C . GLY A 1 296 ? 2.389 10.501 -12.085 1.00 61.94 296 GLY A C 1
ATOM 2324 O O . GLY A 1 296 ? 3.349 10.684 -12.833 1.00 61.94 296 GLY A O 1
ATOM 2325 N N . THR A 1 297 ? 2.481 10.655 -10.762 1.00 68.62 297 THR A N 1
ATOM 2326 C CA . THR A 1 297 ? 3.742 10.940 -10.058 1.00 68.62 297 THR A CA 1
ATOM 2327 C C . THR A 1 297 ? 4.562 9.663 -9.839 1.00 68.62 297 THR A C 1
ATOM 2329 O O . THR A 1 297 ? 4.113 8.565 -10.148 1.00 68.62 297 THR A O 1
ATOM 2332 N N . ILE A 1 298 ? 5.757 9.773 -9.249 1.00 63.88 298 ILE A N 1
ATOM 2333 C CA . ILE A 1 298 ? 6.569 8.604 -8.855 1.00 63.88 298 ILE A CA 1
ATOM 2334 C C . ILE A 1 298 ? 5.859 7.750 -7.786 1.00 63.88 298 ILE A C 1
ATOM 2336 O O . ILE A 1 298 ? 6.085 6.543 -7.727 1.00 63.88 298 ILE A O 1
ATOM 2340 N N . ALA A 1 299 ? 4.978 8.344 -6.974 1.00 63.84 299 ALA A N 1
ATOM 2341 C CA . ALA A 1 299 ? 4.197 7.618 -5.972 1.00 63.84 299 ALA A CA 1
ATOM 2342 C C . ALA A 1 299 ? 3.045 6.808 -6.595 1.00 63.84 299 ALA A C 1
ATOM 2344 O O . ALA A 1 299 ? 2.689 5.748 -6.084 1.00 63.84 299 ALA A O 1
ATOM 2345 N 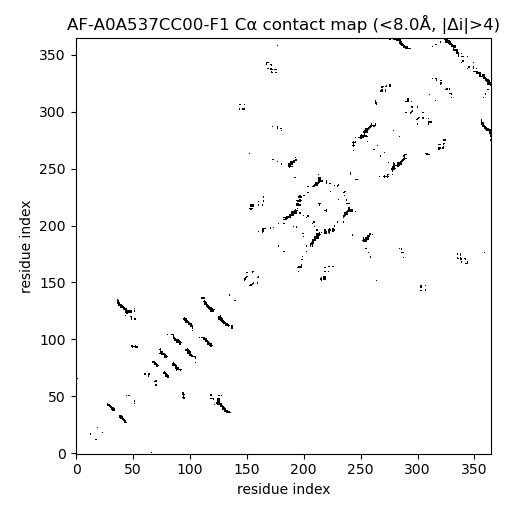N . ALA A 1 300 ? 2.488 7.277 -7.716 1.00 66.50 300 ALA A N 1
ATOM 2346 C CA . ALA A 1 300 ? 1.460 6.569 -8.475 1.00 66.50 300 ALA A CA 1
ATOM 2347 C C . ALA A 1 300 ? 1.683 6.696 -9.996 1.00 66.50 300 ALA A C 1
ATOM 2349 O O . ALA A 1 300 ? 0.921 7.392 -10.676 1.00 66.50 300 ALA A O 1
ATOM 2350 N N . PRO A 1 301 ? 2.724 6.047 -10.554 1.00 58.78 301 PRO A N 1
ATOM 2351 C CA . PRO A 1 301 ? 3.017 6.111 -11.981 1.00 58.78 301 PRO A CA 1
ATOM 2352 C C . PRO A 1 301 ? 2.001 5.305 -12.794 1.00 58.78 301 PRO A C 1
ATOM 2354 O O . PRO A 1 301 ? 1.356 4.385 -12.292 1.00 58.78 301 PRO A O 1
ATOM 2357 N N . GLU A 1 302 ? 1.880 5.596 -14.086 1.00 55.12 302 GLU A N 1
ATOM 2358 C CA . GLU A 1 302 ? 1.168 4.695 -14.999 1.00 55.12 302 GLU A CA 1
ATOM 2359 C C . GLU A 1 302 ? 1.994 3.417 -15.258 1.00 55.12 302 GLU A C 1
ATOM 2361 O O . GLU A 1 302 ? 3.224 3.497 -15.323 1.00 55.12 302 GLU A O 1
ATOM 2366 N N . PRO A 1 303 ? 1.359 2.234 -15.407 1.00 57.16 303 PRO A N 1
ATOM 2367 C CA . PRO A 1 303 ? -0.087 1.990 -15.505 1.00 57.16 303 PRO A CA 1
ATOM 2368 C C . PRO A 1 303 ? -0.803 1.765 -14.152 1.00 57.16 303 PRO A C 1
ATOM 2370 O O . PRO A 1 303 ? -1.958 1.346 -14.119 1.00 57.16 303 PRO A O 1
ATOM 2373 N N . MET A 1 304 ? -0.134 1.980 -13.015 1.00 62.38 304 MET A N 1
ATOM 2374 C CA . MET A 1 304 ? -0.737 1.769 -11.692 1.00 62.38 304 MET A CA 1
ATOM 2375 C C . MET A 1 304 ? -1.780 2.842 -11.365 1.00 62.38 304 MET A C 1
ATOM 2377 O O . MET A 1 304 ? -2.850 2.514 -10.861 1.00 62.38 304 MET A O 1
ATOM 2381 N N . ALA A 1 305 ? -1.514 4.102 -11.712 1.00 66.00 305 ALA A N 1
ATOM 2382 C CA . ALA A 1 305 ? -2.464 5.201 -11.541 1.00 66.00 305 ALA A CA 1
ATOM 2383 C C . ALA A 1 305 ? -3.815 4.944 -12.238 1.00 66.00 305 ALA A C 1
ATOM 2385 O O . ALA A 1 305 ? -4.866 5.233 -11.673 1.00 66.00 305 ALA A O 1
ATOM 2386 N N . SER A 1 306 ? -3.837 4.351 -13.432 1.00 68.88 306 SER A N 1
ATOM 2387 C CA . SER A 1 306 ? -5.095 3.985 -14.105 1.00 68.88 306 SER A CA 1
ATOM 2388 C C . SER A 1 306 ? -5.909 2.898 -13.386 1.00 68.88 306 SER A C 1
ATOM 2390 O O . SER A 1 306 ? -7.079 2.719 -13.710 1.00 68.88 306 SER A O 1
ATOM 2392 N N . ARG A 1 307 ? -5.335 2.219 -12.385 1.00 71.19 307 ARG A N 1
ATOM 2393 C CA . ARG A 1 307 ? -5.971 1.147 -11.592 1.00 71.19 307 ARG A CA 1
ATOM 2394 C C . ARG A 1 307 ? -6.248 1.512 -10.147 1.00 71.19 307 ARG A C 1
ATOM 2396 O O . ARG A 1 307 ? -6.804 0.703 -9.412 1.00 71.19 307 ARG A O 1
ATOM 2403 N N . ILE A 1 308 ? -5.850 2.712 -9.749 1.00 78.50 308 ILE A N 1
ATOM 2404 C CA . ILE A 1 308 ? -6.175 3.278 -8.452 1.00 78.50 308 ILE A CA 1
ATOM 2405 C C . ILE A 1 308 ? -7.409 4.151 -8.639 1.00 78.50 308 ILE A C 1
ATOM 2407 O O . ILE A 1 308 ? -7.430 5.065 -9.472 1.00 78.50 308 ILE A O 1
ATOM 2411 N N . HIS A 1 309 ? -8.434 3.894 -7.835 1.00 85.94 309 HIS A N 1
ATOM 2412 C CA . HIS A 1 309 ? -9.468 4.887 -7.622 1.00 85.94 309 HIS A CA 1
ATOM 2413 C C . HIS A 1 309 ? -8.925 5.961 -6.674 1.00 85.94 309 HIS A C 1
ATOM 2415 O O . HIS A 1 309 ? -8.586 5.678 -5.526 1.00 85.94 309 HIS A O 1
ATOM 2421 N N . PHE A 1 310 ? -8.817 7.193 -7.170 1.00 87.88 310 PHE A N 1
ATOM 2422 C CA . PHE A 1 310 ? -8.387 8.335 -6.369 1.00 87.88 310 PHE A CA 1
ATOM 2423 C C . PHE A 1 310 ? -9.618 9.065 -5.848 1.00 87.88 310 PHE A C 1
ATOM 2425 O O . PHE A 1 310 ? -10.364 9.648 -6.635 1.00 87.88 310 PHE A O 1
ATOM 2432 N N . TYR A 1 311 ? -9.810 9.031 -4.535 1.00 92.50 311 TYR A N 1
ATOM 2433 C CA . TYR A 1 311 ? -10.948 9.652 -3.869 1.00 92.50 311 TYR A CA 1
ATOM 2434 C C . TYR A 1 311 ? -10.629 11.091 -3.474 1.00 92.50 311 TYR A C 1
ATOM 2436 O O . TYR A 1 311 ? -9.530 11.397 -3.013 1.00 92.50 311 TYR A O 1
ATOM 2444 N N . LYS A 1 312 ? -11.609 11.982 -3.582 1.00 95.19 312 LYS A N 1
ATOM 2445 C CA . LYS A 1 312 ? -11.560 13.296 -2.935 1.00 95.19 312 LYS A CA 1
ATOM 2446 C C . LYS A 1 312 ? -11.798 13.166 -1.432 1.00 95.19 312 LYS A C 1
ATOM 2448 O O . LYS A 1 312 ? -12.413 12.206 -0.966 1.00 95.19 312 LYS A O 1
ATOM 2453 N N . ASP A 1 313 ? -11.361 14.169 -0.677 1.00 96.62 313 ASP A N 1
ATOM 2454 C CA . ASP A 1 313 ? -11.497 14.209 0.784 1.00 96.62 313 ASP A CA 1
ATOM 2455 C C . ASP A 1 313 ? -12.974 14.050 1.199 1.00 96.62 313 ASP A C 1
ATOM 2457 O O . ASP A 1 313 ? -13.296 13.297 2.118 1.00 96.62 313 ASP A O 1
ATOM 2461 N N . GLU A 1 314 ? -13.900 14.694 0.481 1.00 97.50 314 GLU A N 1
ATOM 2462 C CA . GLU A 1 314 ? -15.338 14.604 0.751 1.00 97.50 314 GLU A CA 1
ATOM 2463 C C . GLU A 1 314 ? -15.913 13.210 0.487 1.00 97.50 314 GLU A C 1
ATOM 2465 O O . GLU A 1 314 ? -16.822 12.779 1.198 1.00 97.50 314 GLU A O 1
ATOM 2470 N N . GLU A 1 315 ? -15.378 12.491 -0.501 1.00 97.12 315 GLU A N 1
ATOM 2471 C CA . GLU A 1 315 ? -15.804 11.130 -0.839 1.00 97.12 315 GLU A CA 1
ATOM 2472 C C . GLU A 1 315 ? -15.349 10.139 0.233 1.00 97.12 315 GLU A C 1
ATOM 2474 O O . GLU A 1 315 ? -16.153 9.326 0.689 1.00 97.12 315 GLU A O 1
ATOM 2479 N N . LEU A 1 316 ? -14.107 10.268 0.713 1.00 97.94 316 LEU A N 1
ATOM 2480 C CA . LEU A 1 316 ? -13.594 9.484 1.842 1.00 97.94 316 LEU A CA 1
ATOM 2481 C C . LEU A 1 316 ? -14.430 9.718 3.106 1.00 97.94 316 LEU A C 1
ATOM 2483 O O . LEU A 1 316 ? -14.856 8.764 3.763 1.00 97.94 316 LEU A O 1
ATOM 2487 N N . MET A 1 317 ? -14.720 10.987 3.418 1.00 98.25 317 MET A N 1
ATOM 2488 C CA . MET A 1 317 ? -15.562 11.333 4.563 1.00 98.25 317 MET A CA 1
ATOM 2489 C C . MET A 1 317 ? -16.973 10.756 4.434 1.00 98.25 317 MET A C 1
ATOM 2491 O O . MET A 1 317 ? -17.529 10.255 5.413 1.00 98.25 317 MET A O 1
ATOM 2495 N N . LYS A 1 318 ? -17.564 10.833 3.237 1.00 98.06 318 LYS A N 1
ATOM 2496 C CA . LYS A 1 318 ? -18.899 10.301 2.958 1.00 98.06 318 LYS A CA 1
ATOM 2497 C C . LYS A 1 318 ? -18.939 8.782 3.134 1.00 98.06 318 LYS A C 1
ATOM 2499 O O . LYS A 1 318 ? -19.779 8.309 3.893 1.00 98.06 318 LYS A O 1
ATOM 2504 N N . LEU A 1 319 ? -18.009 8.047 2.521 1.00 98.19 319 LEU A N 1
ATOM 2505 C CA . LEU A 1 319 ? -17.935 6.583 2.610 1.00 98.19 319 LEU A CA 1
ATOM 2506 C C . LEU A 1 319 ? -17.826 6.100 4.063 1.00 98.19 319 LEU A C 1
ATOM 2508 O O . LEU A 1 319 ? -18.560 5.204 4.476 1.00 98.19 319 LEU A O 1
ATOM 2512 N N . ALA A 1 320 ? -16.961 6.722 4.868 1.00 98.25 320 ALA A N 1
ATOM 2513 C CA . ALA A 1 320 ? -16.812 6.358 6.277 1.00 98.25 320 ALA A CA 1
ATOM 2514 C C . ALA A 1 320 ? -18.074 6.665 7.106 1.00 98.25 320 ALA A C 1
ATOM 2516 O O . ALA A 1 320 ? -18.472 5.847 7.939 1.00 98.25 320 ALA A O 1
ATOM 2517 N N . ARG A 1 321 ? -18.755 7.792 6.857 1.00 98.44 321 ARG A N 1
ATOM 2518 C CA . ARG A 1 321 ? -20.034 8.105 7.524 1.00 98.44 321 ARG A CA 1
ATOM 2519 C C . ARG A 1 321 ? -21.139 7.128 7.126 1.00 98.44 321 ARG A C 1
ATOM 2521 O O . ARG A 1 321 ? -21.870 6.657 7.991 1.00 98.44 321 ARG A O 1
ATOM 2528 N N . GLU A 1 322 ? -21.234 6.779 5.845 1.00 98.25 322 GLU A N 1
ATOM 2529 C CA . GLU A 1 322 ? -22.196 5.793 5.333 1.00 98.25 322 GLU A CA 1
ATOM 2530 C C . GLU A 1 322 ? -21.924 4.377 5.859 1.00 98.25 322 GLU A C 1
ATOM 2532 O O . GLU A 1 322 ? -22.853 3.583 5.989 1.00 98.25 322 GLU A O 1
ATOM 2537 N N . ALA A 1 323 ? -20.676 4.057 6.208 1.00 98.19 323 ALA A N 1
ATOM 2538 C CA . ALA A 1 323 ? -20.321 2.824 6.909 1.00 98.19 323 ALA A CA 1
ATOM 2539 C C . ALA A 1 323 ? -20.639 2.866 8.420 1.00 98.19 323 ALA A C 1
ATOM 2541 O O . ALA A 1 323 ? -20.485 1.861 9.114 1.00 98.19 323 ALA A O 1
ATOM 2542 N N . GLY A 1 324 ? -21.099 4.008 8.944 1.00 97.81 324 GLY A N 1
ATOM 2543 C CA . GLY A 1 324 ? -21.530 4.192 10.330 1.00 97.81 324 GLY A CA 1
ATOM 2544 C C . GLY A 1 324 ? -20.446 4.699 11.284 1.00 97.81 324 GLY A C 1
ATOM 2545 O O . GLY A 1 324 ? -20.621 4.588 12.502 1.00 97.81 324 GLY A O 1
ATOM 2546 N N . PHE A 1 325 ? -19.319 5.201 10.776 1.00 98.56 325 PHE A N 1
ATOM 2547 C CA . PHE A 1 325 ? -18.355 5.922 11.606 1.00 98.56 325 PHE A CA 1
ATOM 2548 C C . PHE A 1 325 ? -18.827 7.353 11.897 1.00 98.56 325 PHE A C 1
ATOM 2550 O O . PHE A 1 325 ? -19.545 7.971 11.109 1.00 98.56 325 PHE A O 1
ATOM 2557 N N . VAL A 1 326 ? -18.380 7.892 13.026 1.00 97.25 326 VAL A N 1
ATOM 2558 C CA . VAL A 1 326 ? -18.600 9.274 13.462 1.00 97.25 326 VAL A CA 1
ATOM 2559 C C . VAL A 1 326 ? -17.269 10.022 13.562 1.00 97.25 326 VAL A C 1
ATOM 2561 O O . VAL A 1 326 ? -16.205 9.422 13.403 1.00 97.25 326 VAL A O 1
ATOM 2564 N N . ASP A 1 327 ? -17.333 11.342 13.765 1.00 95.88 327 ASP A N 1
ATOM 2565 C CA . ASP A 1 327 ? -16.165 12.233 13.883 1.00 95.88 327 ASP A CA 1
ATOM 2566 C C . ASP A 1 327 ? -15.136 12.059 12.757 1.00 95.88 327 ASP A C 1
ATOM 2568 O O . ASP A 1 327 ? -13.922 12.121 12.952 1.00 95.88 327 ASP A O 1
ATOM 2572 N N . VAL A 1 328 ? -15.647 11.824 11.546 1.00 98.12 328 VAL A N 1
ATOM 2573 C CA . VAL A 1 328 ? -14.818 11.563 10.375 1.00 98.12 328 VAL A CA 1
ATOM 2574 C C . VAL A 1 328 ? -14.183 12.856 9.872 1.00 98.12 328 VAL A C 1
ATOM 2576 O O . VAL A 1 328 ? -14.907 13.773 9.460 1.00 98.12 328 VAL A O 1
ATOM 2579 N N . ARG A 1 329 ? -12.845 12.882 9.830 1.00 98.00 329 ARG A N 1
ATOM 2580 C CA . ARG A 1 329 ? -12.035 13.933 9.194 1.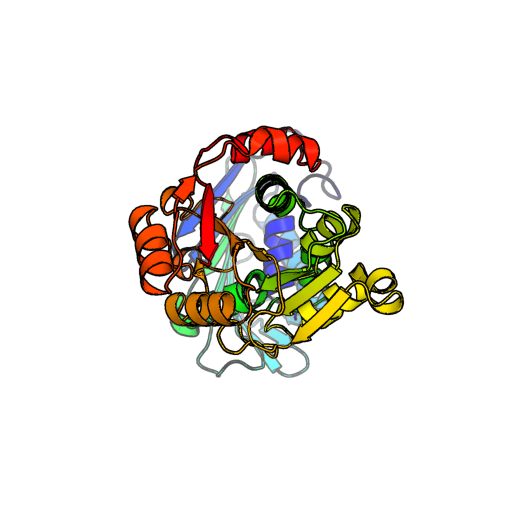00 98.00 329 ARG A CA 1
ATOM 2581 C C . ARG A 1 329 ? -11.000 13.343 8.243 1.00 98.00 329 ARG A C 1
ATOM 2583 O O . ARG A 1 329 ? -10.525 12.228 8.441 1.00 98.00 329 ARG A O 1
ATOM 2590 N N . VAL A 1 330 ? -10.632 14.132 7.241 1.00 98.06 330 VAL A N 1
ATOM 2591 C CA . VAL A 1 330 ? -9.498 13.865 6.354 1.00 98.06 330 VAL A CA 1
ATOM 2592 C C . VAL A 1 330 ? -8.501 14.994 6.539 1.00 98.06 330 VAL A C 1
ATOM 2594 O O . VAL A 1 330 ? -8.860 16.167 6.467 1.00 98.06 330 VAL A O 1
ATOM 2597 N N . GLU A 1 331 ? -7.255 14.633 6.802 1.00 96.56 331 GLU A N 1
ATOM 2598 C CA . GLU A 1 331 ? -6.140 15.559 6.913 1.00 96.56 331 GLU A CA 1
ATOM 2599 C C . GLU A 1 331 ? -5.127 15.315 5.806 1.00 96.56 331 GLU A C 1
ATOM 2601 O O . GLU A 1 331 ? -4.939 14.190 5.345 1.00 96.56 331 GLU A O 1
ATOM 2606 N N . ARG A 1 332 ? -4.424 16.379 5.416 1.00 94.31 332 ARG A N 1
ATOM 2607 C CA . ARG A 1 332 ? -3.343 16.322 4.431 1.00 94.31 332 ARG A CA 1
ATOM 2608 C C . ARG A 1 332 ? -2.016 16.720 5.087 1.00 94.31 332 ARG A C 1
ATOM 2610 O O . ARG A 1 332 ? -1.616 17.888 5.006 1.00 94.31 332 ARG A O 1
ATOM 2617 N N . PRO A 1 333 ? -1.380 15.805 5.845 1.00 92.19 333 PRO A N 1
ATOM 2618 C CA . PRO A 1 333 ? -0.189 16.118 6.624 1.00 92.19 333 PRO A CA 1
ATOM 2619 C C . PRO A 1 333 ? 1.025 16.368 5.722 1.00 92.19 333 PRO A C 1
ATOM 2621 O O . PRO A 1 333 ? 1.172 15.748 4.673 1.00 92.19 333 PRO A O 1
ATOM 2624 N N . ASN A 1 334 ? 1.937 17.240 6.166 1.00 91.56 334 ASN A N 1
ATOM 2625 C CA . ASN A 1 334 ? 3.287 17.286 5.603 1.00 91.56 334 ASN A CA 1
ATOM 2626 C C . ASN A 1 334 ? 4.048 16.033 6.065 1.00 91.56 334 ASN A C 1
ATOM 2628 O O . ASN A 1 334 ? 4.218 15.834 7.273 1.00 91.56 334 ASN A O 1
ATOM 2632 N N . LEU A 1 335 ? 4.494 15.206 5.118 1.00 91.69 335 LEU A N 1
ATOM 2633 C CA . LEU A 1 335 ? 5.184 13.953 5.405 1.00 91.69 335 LEU A CA 1
ATOM 2634 C C . LEU A 1 335 ? 6.706 14.093 5.501 1.00 91.69 335 LEU A C 1
ATOM 2636 O O . LEU A 1 335 ? 7.359 13.160 5.962 1.00 91.69 335 LEU A O 1
ATOM 2640 N N . GLU A 1 336 ? 7.280 15.241 5.139 1.00 92.88 336 GLU A N 1
ATOM 2641 C CA . GLU A 1 336 ? 8.729 15.472 5.184 1.00 92.88 336 GLU A CA 1
ATOM 2642 C C . GLU A 1 336 ? 9.368 15.128 6.548 1.00 92.88 336 GLU A C 1
ATOM 2644 O O . GLU A 1 336 ? 10.350 14.379 6.556 1.00 92.88 336 GLU A O 1
ATOM 2649 N N . PRO A 1 337 ? 8.837 15.574 7.709 1.00 93.31 337 PRO A N 1
ATOM 2650 C CA . PRO A 1 337 ? 9.432 15.231 9.003 1.00 93.31 337 PRO A CA 1
ATOM 2651 C C . PRO A 1 337 ? 9.498 13.717 9.240 1.00 93.31 337 PRO A C 1
ATOM 2653 O O . PRO A 1 337 ? 10.483 13.203 9.766 1.00 93.31 337 PRO A O 1
ATOM 2656 N N . PHE A 1 338 ? 8.471 12.994 8.793 1.00 93.44 338 PHE A N 1
ATOM 2657 C CA . PHE A 1 338 ? 8.396 11.543 8.912 1.00 93.44 338 PHE A CA 1
ATOM 2658 C C . PHE A 1 338 ? 9.290 10.822 7.905 1.00 93.44 338 PHE A C 1
ATOM 2660 O O . PHE A 1 338 ? 9.822 9.764 8.224 1.00 93.44 338 PHE A O 1
ATOM 2667 N N . ALA A 1 339 ? 9.483 11.387 6.711 1.00 89.00 339 ALA A N 1
ATOM 2668 C CA . ALA A 1 339 ? 10.432 10.897 5.715 1.00 89.00 339 ALA A CA 1
ATOM 2669 C C . ALA A 1 339 ? 11.868 10.951 6.232 1.00 89.00 339 ALA A C 1
ATOM 2671 O O . ALA A 1 339 ? 12.585 9.951 6.151 1.00 89.00 339 ALA A O 1
ATOM 2672 N N . ARG A 1 340 ? 12.247 12.063 6.869 1.00 92.50 340 ARG A N 1
ATOM 2673 C CA . ARG A 1 340 ? 13.551 12.203 7.529 1.00 92.50 340 ARG A CA 1
ATOM 2674 C C . ARG A 1 340 ? 13.722 11.173 8.645 1.00 92.50 340 ARG A C 1
ATOM 2676 O O . ARG A 1 340 ? 14.720 10.461 8.676 1.00 92.50 340 ARG A O 1
ATOM 2683 N N . GLU A 1 341 ? 12.723 11.033 9.518 1.00 92.00 341 GLU A N 1
ATOM 2684 C CA . GLU A 1 341 ? 12.743 10.043 10.606 1.00 92.00 341 GLU A CA 1
ATOM 2685 C C . GLU A 1 341 ? 12.796 8.593 10.090 1.00 92.00 341 GLU A C 1
ATOM 2687 O O . GLU A 1 341 ? 13.407 7.718 10.703 1.00 92.00 341 GLU A O 1
ATOM 2692 N N . ALA A 1 342 ? 12.155 8.321 8.954 1.00 87.62 342 ALA A N 1
ATOM 2693 C CA . ALA A 1 342 ? 12.146 7.012 8.313 1.00 87.62 342 ALA A CA 1
ATOM 2694 C C . ALA A 1 342 ? 13.463 6.658 7.602 1.00 87.62 342 ALA A C 1
ATOM 2696 O O . ALA A 1 342 ? 13.612 5.507 7.185 1.00 87.62 342 ALA A O 1
ATOM 2697 N N . GLY A 1 343 ? 14.398 7.606 7.474 1.00 88.44 343 GLY A N 1
ATOM 2698 C CA . GLY A 1 343 ? 15.663 7.415 6.765 1.00 88.44 343 GLY A CA 1
ATOM 2699 C C . GLY A 1 343 ? 15.528 7.469 5.243 1.00 88.44 343 GLY A C 1
ATOM 2700 O O . GLY A 1 343 ? 16.317 6.842 4.539 1.00 88.44 343 GLY A O 1
ATOM 2701 N N . VAL A 1 344 ? 14.524 8.181 4.721 1.00 81.06 344 VAL A N 1
ATOM 2702 C CA . VAL A 1 344 ? 14.426 8.463 3.282 1.00 81.06 344 VAL A CA 1
ATOM 2703 C C . VAL A 1 344 ? 15.635 9.323 2.860 1.00 81.06 344 VAL A C 1
ATOM 2705 O O . VAL A 1 344 ? 15.958 10.269 3.582 1.00 81.06 344 VAL A O 1
ATOM 2708 N N . PRO A 1 345 ? 16.303 9.032 1.722 1.00 81.56 345 PRO A N 1
ATOM 2709 C CA . PRO A 1 345 ? 17.422 9.841 1.232 1.00 81.56 345 PRO A CA 1
ATOM 2710 C C . PRO A 1 345 ? 17.056 11.320 1.063 1.00 81.56 345 PRO A C 1
ATOM 2712 O O . PRO A 1 345 ? 15.944 11.632 0.628 1.00 81.56 345 PRO A O 1
ATOM 2715 N N . GLU A 1 346 ? 17.989 12.221 1.383 1.00 85.12 346 GLU A N 1
ATOM 2716 C CA . GLU A 1 346 ? 17.757 13.674 1.421 1.00 85.12 346 GLU A CA 1
ATOM 2717 C C . GLU A 1 346 ? 17.223 14.209 0.084 1.00 85.12 346 GLU A C 1
ATOM 2719 O O . GLU A 1 346 ? 16.284 15.003 0.049 1.00 85.12 346 GLU A O 1
ATOM 2724 N N . GLU A 1 347 ? 17.755 13.700 -1.027 1.00 83.38 347 GLU A N 1
ATOM 2725 C CA . GLU A 1 347 ? 17.348 14.037 -2.390 1.00 83.38 347 GLU A CA 1
ATOM 2726 C C . GLU A 1 347 ? 15.884 13.684 -2.711 1.00 83.38 347 GLU A C 1
ATOM 2728 O O . GLU A 1 347 ? 15.310 14.224 -3.657 1.00 83.38 347 GLU A O 1
ATOM 2733 N N . HIS A 1 348 ? 15.261 12.798 -1.929 1.00 79.25 348 HIS A N 1
ATOM 2734 C CA . HIS A 1 348 ? 13.875 12.364 -2.109 1.00 79.25 348 HIS A CA 1
ATOM 2735 C C . HIS A 1 348 ? 12.911 12.986 -1.094 1.00 79.25 348 HIS A C 1
ATOM 2737 O O . HIS A 1 348 ? 11.698 12.853 -1.257 1.00 79.25 348 HIS A O 1
ATOM 2743 N N . ILE A 1 349 ? 13.407 13.693 -0.074 1.00 83.62 349 ILE A N 1
ATOM 2744 C CA . ILE A 1 349 ? 12.572 14.277 0.985 1.00 83.62 349 ILE A CA 1
ATOM 2745 C C . ILE A 1 349 ? 11.539 15.260 0.429 1.00 83.62 349 ILE A C 1
ATOM 2747 O O . ILE A 1 349 ? 10.388 15.254 0.865 1.00 83.62 349 ILE A O 1
ATOM 2751 N N . GLN A 1 350 ? 11.907 16.049 -0.583 1.00 81.00 350 GLN A N 1
ATOM 2752 C CA . GLN A 1 350 ? 11.010 17.027 -1.203 1.00 81.00 350 GLN A CA 1
ATOM 2753 C C . GLN A 1 350 ? 9.733 16.388 -1.781 1.00 81.00 350 GLN A C 1
ATOM 2755 O O . GLN A 1 350 ? 8.695 17.041 -1.846 1.00 81.00 350 GLN A O 1
ATOM 2760 N N . ALA A 1 351 ? 9.763 15.104 -2.158 1.00 77.25 351 ALA A N 1
ATOM 2761 C CA . ALA A 1 351 ? 8.575 14.397 -2.641 1.00 77.25 351 ALA A CA 1
ATOM 2762 C C . ALA A 1 351 ? 7.499 14.204 -1.551 1.00 77.25 351 ALA A C 1
ATOM 2764 O O . ALA A 1 351 ? 6.348 13.926 -1.870 1.00 77.25 351 ALA A O 1
ATOM 2765 N N . PHE A 1 352 ? 7.860 14.376 -0.275 1.00 82.56 352 PHE A N 1
ATOM 2766 C CA . PHE A 1 352 ? 6.978 14.219 0.884 1.00 82.56 352 PHE A CA 1
ATOM 2767 C C . PHE A 1 352 ? 6.476 15.556 1.453 1.00 82.56 352 PHE A C 1
ATOM 2769 O O . PHE A 1 352 ? 5.694 15.559 2.404 1.00 82.56 352 PHE A O 1
ATOM 2776 N N . SER A 1 353 ? 6.903 16.693 0.889 1.00 78.56 353 SER A N 1
ATOM 2777 C CA . SER A 1 353 ? 6.472 18.021 1.347 1.00 78.56 353 SER A CA 1
ATOM 2778 C C . SER A 1 353 ? 5.092 18.426 0.818 1.00 78.56 353 SER A C 1
ATOM 2780 O O . SER A 1 353 ? 4.436 19.304 1.383 1.00 78.56 353 SER A O 1
ATOM 2782 N N . GLY A 1 354 ? 4.677 17.829 -0.305 1.00 69.38 354 GLY A N 1
ATOM 2783 C CA . GLY A 1 354 ? 3.368 18.043 -0.909 1.00 69.38 354 GLY A CA 1
ATOM 2784 C C . GLY A 1 354 ? 2.293 17.464 -0.000 1.00 69.38 354 GLY A C 1
ATOM 2785 O O . GLY A 1 354 ? 2.382 16.312 0.424 1.00 69.38 354 GLY A O 1
ATOM 2786 N N . ARG A 1 355 ? 1.287 18.263 0.355 1.00 76.75 355 ARG A N 1
ATOM 2787 C CA . ARG A 1 355 ? 0.132 17.821 1.154 1.00 76.75 355 ARG A CA 1
ATOM 2788 C C . ARG A 1 355 ? -0.816 16.986 0.281 1.00 76.75 355 ARG A C 1
ATOM 2790 O O . ARG A 1 355 ? -2.005 17.270 0.190 1.00 76.75 355 ARG A O 1
ATOM 2797 N N . ASP A 1 356 ? -0.258 15.977 -0.373 1.00 77.25 356 ASP A N 1
ATOM 2798 C CA . ASP A 1 356 ? -0.883 15.186 -1.435 1.00 77.25 356 ASP A CA 1
ATOM 2799 C C . ASP A 1 356 ? -1.243 13.774 -0.922 1.00 77.25 356 ASP A C 1
ATOM 2801 O O . ASP A 1 356 ? -1.793 12.934 -1.622 1.00 77.25 356 ASP A O 1
ATOM 2805 N N . GLY A 1 357 ? -0.926 13.487 0.341 1.00 85.12 357 GLY A N 1
ATOM 2806 C CA . GLY A 1 357 ? -1.414 12.320 1.063 1.00 85.12 357 GLY A CA 1
ATOM 2807 C C . GLY A 1 357 ? -2.705 12.625 1.809 1.00 85.12 357 GLY A C 1
ATOM 2808 O O . GLY A 1 357 ? -2.824 13.697 2.400 1.00 85.12 357 GLY A O 1
ATOM 2809 N N . GLN A 1 358 ? -3.638 11.676 1.845 1.00 94.50 358 GLN A N 1
ATOM 2810 C CA . GLN A 1 358 ? -4.870 11.786 2.628 1.00 94.50 358 GLN A CA 1
ATOM 2811 C C . GLN A 1 358 ? -4.812 10.841 3.828 1.00 94.50 358 GLN A C 1
ATOM 2813 O O . GLN A 1 358 ? -4.813 9.621 3.667 1.00 94.50 358 GLN A O 1
ATOM 2818 N N . LEU A 1 359 ? -4.798 11.406 5.034 1.00 97.44 359 LEU A N 1
ATOM 2819 C CA . LEU A 1 359 ? -4.938 10.696 6.301 1.00 97.44 359 LEU A CA 1
ATOM 2820 C C . LEU A 1 359 ? -6.383 10.826 6.785 1.00 97.44 359 LEU A C 1
ATOM 2822 O O . LEU A 1 359 ? -6.808 11.896 7.209 1.00 97.44 359 LEU A O 1
ATOM 2826 N N . THR A 1 360 ? -7.140 9.740 6.737 1.00 98.12 360 THR A N 1
ATOM 2827 C CA . THR A 1 360 ? -8.520 9.710 7.227 1.00 98.12 360 THR A CA 1
ATOM 2828 C C . THR A 1 360 ? -8.557 9.173 8.649 1.00 98.12 360 THR A C 1
ATOM 2830 O O . THR A 1 360 ? -7.982 8.121 8.925 1.00 98.12 360 THR A O 1
ATOM 2833 N N . ILE A 1 361 ? -9.273 9.871 9.530 1.00 98.38 361 ILE A N 1
ATOM 2834 C CA . ILE A 1 361 ? -9.550 9.464 10.909 1.00 98.38 361 ILE A CA 1
ATOM 2835 C C . ILE A 1 361 ? -11.054 9.320 11.090 1.00 98.38 361 ILE A C 1
ATOM 2837 O O . ILE A 1 361 ? -11.816 10.191 10.669 1.00 98.38 361 ILE A O 1
ATOM 2841 N N . ALA A 1 362 ? -11.475 8.231 11.726 1.00 97.38 362 ALA A N 1
ATOM 2842 C CA . ALA A 1 362 ? -12.874 7.913 11.959 1.00 97.38 362 ALA A CA 1
ATOM 2843 C C . ALA A 1 362 ? -13.060 7.167 13.292 1.00 97.38 362 ALA A C 1
ATOM 2845 O O . ALA A 1 362 ? -12.248 6.312 13.652 1.00 97.38 362 ALA A O 1
ATOM 2846 N N . LEU A 1 363 ? -14.142 7.461 14.016 1.00 96.44 363 LEU A N 1
ATOM 2847 C CA . LEU A 1 363 ? -14.464 6.836 15.303 1.00 96.44 363 LEU A CA 1
ATOM 2848 C C . LEU A 1 363 ? -15.702 5.947 15.204 1.00 96.44 363 LEU A C 1
ATOM 2850 O O . LEU A 1 363 ? -16.640 6.225 14.456 1.00 96.44 363 LEU A O 1
ATOM 2854 N N . LYS A 1 364 ? -15.723 4.869 15.982 1.00 95.69 364 LYS A N 1
ATOM 2855 C CA . LYS A 1 364 ? -16.897 4.022 16.182 1.00 95.69 364 LYS A CA 1
ATOM 2856 C C . LYS A 1 364 ? -17.499 4.311 17.554 1.00 95.69 364 LYS A C 1
ATOM 2858 O O . LYS A 1 364 ? -16.846 4.048 18.557 1.00 95.69 364 LYS A O 1
ATOM 2863 N N . THR A 1 365 ? -18.751 4.758 17.592 1.00 85.50 365 THR A N 1
ATOM 2864 C CA . THR A 1 365 ? -19.550 4.905 18.822 1.00 85.50 365 THR A CA 1
ATOM 2865 C C . THR A 1 365 ? -20.490 3.736 19.087 1.00 85.50 365 THR A C 1
ATOM 2867 O O . THR A 1 365 ? -20.800 2.965 18.136 1.00 85.50 365 THR A O 1
#

Foldseek 3Di:
DQPCVVVVVVVCCVPVVPDDPDPDDPDKDWDWDDDQFKTKTKIFDQAALLVVQVVVVVVVQVSQVVVQWGWDDDQQIFIDNPPDTFKGWPDDDRSAKTKMWGHDSPADPQQIKMWMWGWDDDPRHTMIMIMIGDSCVRAPPNVQVVVCCCQPQAPDDDVNLVCQLQVLVQQLVLVVQCVVVVDALDFEEEEEQCFLVPSVVVNCVNNHAYEYEGQHPRRLVNVCVSCVVCVVVVSYHYDYDDLLDDPAAFQQGQEYEYEACQQQDPDNLSSLLSVLRNHHAFHKYKYKHFAPVCQCPPVQNPPRSVNGDHDDQVRQQVSNVSSPWPPKGKFQDQSLVSSVVSVPDPVCSVVRRPSRMIMIMTTHD

Solvent-accessible surface area (backbone atoms only — not comparable to full-atom values): 19082 Å² total; per-residue (Å²): 136,53,66,66,52,49,54,48,47,60,59,42,42,76,57,57,74,60,82,82,85,71,91,79,75,95,79,75,62,74,53,78,57,81,51,104,54,36,49,39,43,40,40,48,41,82,33,55,32,54,60,47,38,54,53,51,54,51,52,50,41,52,56,32,44,78,67,62,25,46,66,43,83,56,62,88,16,38,28,26,49,81,92,40,79,26,27,39,37,76,41,56,39,89,28,41,36,40,29,28,40,38,35,59,84,89,46,59,94,85,36,46,31,37,44,37,40,36,33,41,82,46,101,74,24,16,35,41,33,43,37,40,38,47,49,62,80,53,33,69,76,56,48,40,50,52,51,33,30,41,70,66,70,45,39,57,60,72,68,39,51,55,46,36,60,61,46,55,92,51,39,25,58,42,49,53,44,49,59,74,63,59,67,38,56,85,36,28,36,36,32,47,52,39,49,24,32,56,56,54,65,59,55,50,72,45,54,24,34,40,36,33,26,16,73,25,67,58,21,34,52,41,20,46,65,74,40,42,68,43,39,77,68,68,36,37,47,77,40,74,34,52,69,62,57,62,97,63,61,71,44,71,19,47,29,38,36,35,61,72,43,64,38,67,47,94,54,54,49,55,23,45,35,38,51,54,46,25,29,20,80,74,9,37,39,36,36,37,35,63,26,61,85,35,58,63,34,93,92,26,36,76,59,44,32,83,63,42,56,55,54,53,65,69,54,54,42,46,43,43,44,76,37,63,36,40,85,59,46,67,42,53,58,67,32,31,71,37,25,56,76,51,66,46,58,76,92,55,35,70,76,28,53,54,59,44,41,36,40,37,38,32,32,30,118